Protein AF-A0A538MSP9-F1 (afdb_monomer_lite)

Sequence (203 aa):
MQSDRARLPLAFTVAAAAASLSFALATGVVAGERIPGRRLAEATAIGTITLAPAIVLLGFFGIVGLLPAVVWLAFAGAVVPVLTLERRLSYRRAFALARADLGHAIGSLATLALVGLLTAYVLFFTLRSAGTAALRASAFLSVLVISPLLFLGGALLYFDQLARVGSSPRRRRTDADVHPAVQPDRAGGPDAQVEPRPAARGQ

Radius of gyration: 28.76 Å; chains: 1; boundi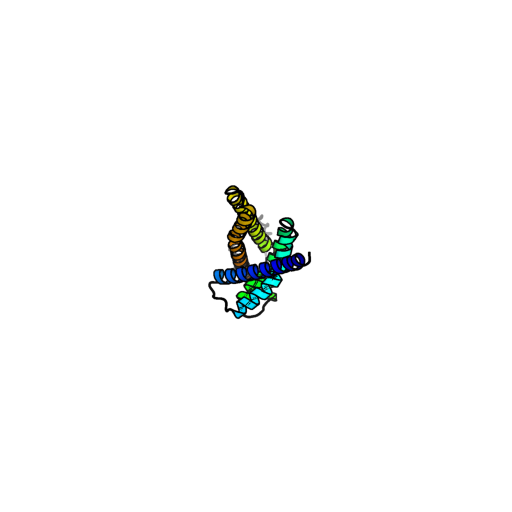ng box: 62×45×120 Å

pLDDT: mean 70.55, std 11.58, range [41.75, 90.56]

Foldseek 3Di:
DVVVVVVVVVVLLVVLLVLQLLLLVLLCVVVVHDFDPVLSVVLSVVSSVQCSQLSCLCVVVNPNSLLVSLLSCLQRVLVSSCSRPPPDPPVVVSNVLSVVPVVVSSVQLSVLSVVLVVQLVVQLVVQCVVDDVCNVVSNVVSCVVSSSVSSNSSSVSSVVSVVCVVVPPPPPPVPPPPPPDPDPDDDDDDDDDDDDDDDDDDD

Structure (mmCIF, N/CA/C/O backbone):
data_AF-A0A538MSP9-F1
#
_entry.id   AF-A0A538MSP9-F1
#
loop_
_atom_site.group_PDB
_atom_site.id
_atom_site.type_symbol
_atom_site.label_atom_id
_atom_site.label_alt_id
_atom_site.label_comp_id
_atom_site.label_asym_id
_atom_site.label_entity_id
_atom_site.label_seq_id
_atom_site.pdbx_PDB_ins_code
_atom_site.Cartn_x
_atom_site.Cartn_y
_atom_site.Cartn_z
_atom_site.occupancy
_atom_site.B_iso_or_equiv
_atom_site.auth_seq_id
_atom_site.auth_comp_id
_atom_site.auth_asym_id
_atom_site.auth_atom_id
_atom_site.pdbx_PDB_model_num
ATOM 1 N N . MET A 1 1 ? 3.313 6.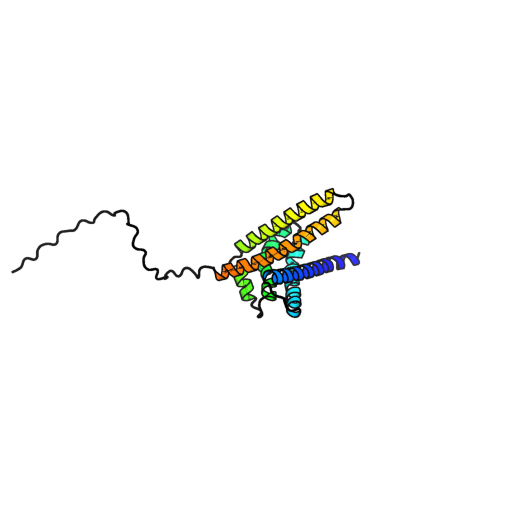173 32.707 1.00 51.53 1 MET A N 1
ATOM 2 C CA . MET A 1 1 ? 3.795 6.797 31.447 1.00 51.53 1 MET A CA 1
ATOM 3 C C . MET A 1 1 ? 4.777 5.937 30.633 1.00 51.53 1 MET A C 1
ATOM 5 O O . MET A 1 1 ? 5.129 6.344 29.535 1.00 51.53 1 MET A O 1
ATOM 9 N N . GLN A 1 2 ? 5.206 4.750 31.091 1.00 51.12 2 GLN A N 1
ATOM 10 C CA . GLN A 1 2 ? 6.158 3.904 30.341 1.00 51.12 2 GLN A CA 1
ATOM 11 C C . GLN A 1 2 ? 5.480 2.929 29.357 1.00 51.12 2 GLN A C 1
ATOM 13 O O . GLN A 1 2 ? 6.080 2.527 28.365 1.00 51.12 2 GLN A O 1
ATOM 18 N N . SER A 1 3 ? 4.200 2.621 29.582 1.00 57.50 3 SER A N 1
ATOM 19 C CA . SER A 1 3 ? 3.385 1.717 28.765 1.00 57.50 3 SER A CA 1
ATOM 20 C C . SER A 1 3 ? 3.035 2.265 27.375 1.00 57.50 3 SER A C 1
ATOM 22 O O . SER A 1 3 ? 2.919 1.478 26.441 1.00 57.50 3 SER A O 1
ATOM 24 N N . ASP A 1 4 ? 2.923 3.584 27.189 1.00 61.50 4 ASP A N 1
ATOM 25 C CA . ASP A 1 4 ? 2.569 4.162 25.879 1.00 61.50 4 ASP A CA 1
ATOM 26 C C . ASP A 1 4 ? 3.746 4.242 24.899 1.00 61.50 4 ASP A C 1
ATOM 28 O O . ASP A 1 4 ? 3.543 4.154 23.687 1.00 61.50 4 ASP A O 1
ATOM 32 N N . ARG A 1 5 ? 4.990 4.306 25.397 1.00 66.88 5 ARG A N 1
ATOM 33 C CA . ARG A 1 5 ? 6.189 4.372 24.542 1.00 66.88 5 ARG A CA 1
ATOM 34 C C . ARG A 1 5 ? 6.440 3.088 23.755 1.00 66.88 5 ARG A C 1
ATOM 36 O O . ARG A 1 5 ? 6.971 3.166 22.657 1.00 66.88 5 ARG A O 1
ATOM 43 N N . ALA A 1 6 ? 6.051 1.930 24.288 1.00 71.94 6 ALA A N 1
ATOM 44 C CA . ALA A 1 6 ? 6.190 0.646 23.597 1.00 71.94 6 ALA A CA 1
ATOM 45 C C . ALA A 1 6 ? 5.000 0.332 22.671 1.00 71.94 6 ALA A C 1
ATOM 47 O O . ALA A 1 6 ? 5.154 -0.399 21.696 1.00 71.94 6 ALA A O 1
ATOM 48 N N . ARG A 1 7 ? 3.818 0.905 22.935 1.00 77.38 7 ARG A N 1
ATOM 49 C CA . ARG A 1 7 ? 2.597 0.639 22.155 1.00 77.38 7 ARG A CA 1
ATOM 50 C C . ARG A 1 7 ? 2.663 1.199 20.742 1.00 77.38 7 ARG A C 1
ATOM 52 O O . ARG A 1 7 ? 2.256 0.518 19.812 1.00 77.38 7 ARG A O 1
ATOM 59 N N . LEU A 1 8 ? 3.195 2.409 20.581 1.00 76.00 8 LEU A N 1
ATOM 60 C CA . LEU A 1 8 ? 3.367 3.052 19.275 1.00 76.00 8 LEU A CA 1
ATOM 61 C C . LEU A 1 8 ? 4.277 2.263 18.318 1.00 76.00 8 LEU A C 1
ATOM 63 O O . LEU A 1 8 ? 3.814 1.910 17.234 1.00 76.00 8 LEU A O 1
ATOM 67 N N . PRO A 1 9 ? 5.533 1.933 18.678 1.00 78.88 9 PRO A N 1
ATOM 68 C CA . PRO A 1 9 ? 6.407 1.179 17.785 1.00 78.88 9 PRO A CA 1
ATOM 69 C C . PRO A 1 9 ? 5.863 -0.224 17.503 1.00 78.88 9 PRO A C 1
ATOM 71 O O . PRO A 1 9 ? 5.989 -0.695 16.378 1.00 78.88 9 PRO A O 1
ATOM 74 N N . LEU A 1 10 ? 5.210 -0.863 18.482 1.00 78.75 10 LEU A N 1
ATOM 75 C CA . LEU A 1 10 ? 4.572 -2.168 18.297 1.00 78.75 10 LEU A CA 1
ATOM 76 C C . LEU A 1 10 ? 3.366 -2.084 17.349 1.00 78.75 10 LEU A C 1
ATOM 78 O O . LEU A 1 10 ? 3.210 -2.925 16.471 1.00 78.75 10 LEU A O 1
ATOM 82 N N . ALA A 1 11 ? 2.536 -1.046 17.464 1.00 79.56 11 ALA A N 1
ATOM 83 C CA . ALA A 1 11 ? 1.428 -0.822 16.541 1.00 79.56 11 ALA A CA 1
ATOM 84 C C . ALA A 1 11 ? 1.926 -0.593 15.106 1.00 79.56 11 ALA A C 1
ATOM 86 O O . ALA A 1 11 ? 1.360 -1.157 14.171 1.00 79.56 11 ALA A O 1
ATOM 87 N N . PHE A 1 12 ? 3.008 0.171 14.923 1.00 77.31 12 PHE A N 1
ATOM 88 C CA . PHE A 1 12 ? 3.599 0.395 13.603 1.00 77.31 12 PHE A CA 1
ATOM 89 C C . PHE A 1 12 ? 4.213 -0.869 13.002 1.00 77.31 12 PHE A C 1
ATOM 91 O O . PHE A 1 12 ? 4.015 -1.124 11.816 1.00 77.31 12 PHE A O 1
ATOM 98 N N . THR A 1 13 ? 4.917 -1.686 13.790 1.00 77.19 13 THR A N 1
ATOM 99 C CA . THR A 1 13 ? 5.477 -2.952 13.291 1.00 77.19 13 THR A CA 1
ATOM 100 C C . THR A 1 13 ? 4.390 -3.960 12.952 1.00 77.19 13 THR A C 1
ATOM 102 O O . THR A 1 13 ? 4.463 -4.583 11.895 1.00 77.19 13 THR A O 1
ATOM 105 N N . VAL A 1 14 ? 3.348 -4.080 13.779 1.00 81.31 14 VAL A N 1
ATOM 106 C CA . VAL A 1 14 ? 2.190 -4.938 13.485 1.00 81.31 14 VAL A CA 1
ATOM 107 C C . VAL A 1 14 ? 1.465 -4.461 12.227 1.00 81.31 14 VAL A C 1
ATOM 109 O O . VAL A 1 14 ? 1.158 -5.278 11.361 1.00 81.31 14 VAL A O 1
ATOM 112 N N . ALA A 1 15 ? 1.244 -3.152 12.076 1.00 77.94 15 ALA A N 1
ATOM 113 C CA . ALA A 1 15 ? 0.633 -2.586 10.875 1.00 77.94 15 ALA A CA 1
ATOM 114 C C . ALA A 1 15 ? 1.481 -2.850 9.621 1.00 77.94 15 ALA A C 1
ATOM 116 O O . ALA A 1 15 ? 0.940 -3.247 8.592 1.00 77.94 15 ALA A O 1
ATOM 117 N N . ALA A 1 16 ? 2.804 -2.692 9.710 1.00 74.50 16 ALA A N 1
ATOM 118 C CA . ALA A 1 16 ? 3.721 -2.962 8.606 1.00 74.50 16 ALA A CA 1
ATOM 119 C C . ALA A 1 16 ? 3.755 -4.440 8.217 1.00 74.50 16 ALA A C 1
ATOM 121 O O . ALA A 1 16 ? 3.702 -4.755 7.029 1.00 74.50 16 ALA A O 1
ATOM 122 N N . ALA A 1 17 ? 3.762 -5.343 9.198 1.00 75.19 17 ALA A N 1
ATOM 123 C CA . ALA A 1 17 ? 3.711 -6.778 8.952 1.00 75.19 17 ALA A CA 1
ATOM 124 C C . ALA A 1 17 ? 2.378 -7.197 8.316 1.00 75.19 17 ALA A C 1
ATOM 126 O O . ALA A 1 17 ? 2.368 -7.937 7.333 1.00 75.19 17 ALA A O 1
ATOM 127 N N . ALA A 1 18 ? 1.256 -6.679 8.823 1.00 80.00 18 ALA A N 1
ATOM 128 C CA . ALA A 1 18 ? -0.071 -6.955 8.280 1.00 80.00 18 ALA A CA 1
ATOM 129 C C . ALA A 1 18 ? -0.237 -6.410 6.852 1.00 80.00 18 ALA A C 1
ATOM 131 O O . ALA A 1 18 ? -0.770 -7.105 5.984 1.00 80.00 18 ALA A O 1
ATOM 132 N N . ALA A 1 19 ? 0.254 -5.197 6.588 1.00 77.50 19 ALA A N 1
ATOM 133 C CA . ALA A 1 19 ? 0.256 -4.597 5.257 1.00 77.50 19 ALA A CA 1
ATOM 134 C C . ALA A 1 19 ? 1.124 -5.402 4.281 1.00 77.50 19 ALA A C 1
ATOM 136 O O . ALA A 1 19 ? 0.691 -5.705 3.173 1.00 77.50 19 ALA A O 1
ATOM 137 N N . SER A 1 20 ? 2.315 -5.811 4.719 1.00 76.06 20 SER A N 1
ATOM 138 C CA . SER A 1 20 ? 3.237 -6.629 3.929 1.00 76.06 20 SER A CA 1
ATOM 139 C C . SER A 1 20 ? 2.626 -7.983 3.561 1.00 76.06 20 SER A C 1
ATOM 141 O O . SER A 1 20 ? 2.624 -8.368 2.392 1.00 76.06 20 SER A O 1
ATOM 143 N N . LEU A 1 21 ? 2.016 -8.666 4.535 1.00 77.50 21 LEU A N 1
ATOM 144 C CA . LEU A 1 21 ? 1.322 -9.932 4.312 1.00 77.50 21 LEU A CA 1
ATOM 145 C C . LEU A 1 21 ? 0.147 -9.764 3.340 1.00 77.50 21 LEU A C 1
ATOM 147 O O . LEU A 1 21 ? 0.010 -10.543 2.399 1.00 77.50 21 LEU A O 1
ATOM 151 N N . SER A 1 22 ? -0.677 -8.731 3.537 1.00 81.06 22 SER A N 1
ATOM 152 C CA . SER A 1 22 ? -1.824 -8.434 2.668 1.00 81.06 22 SER A CA 1
ATOM 153 C C . SER A 1 22 ? -1.386 -8.160 1.231 1.00 81.06 22 SER A C 1
ATOM 155 O O . SER A 1 22 ? -2.008 -8.645 0.290 1.00 81.06 22 SER A O 1
ATOM 157 N N . PHE A 1 23 ? -0.281 -7.437 1.055 1.00 74.56 23 PHE A N 1
ATOM 158 C CA . PHE A 1 23 ? 0.268 -7.118 -0.256 1.00 74.56 23 PHE A CA 1
ATOM 159 C C . PHE A 1 23 ? 0.883 -8.340 -0.953 1.00 74.56 23 PHE A C 1
ATOM 161 O O . PHE A 1 23 ? 0.681 -8.540 -2.153 1.00 74.56 23 PHE A O 1
ATOM 168 N N . ALA A 1 24 ? 1.561 -9.213 -0.204 1.00 75.75 24 ALA A N 1
ATOM 169 C CA . ALA A 1 24 ? 2.064 -10.482 -0.725 1.00 75.75 24 ALA A CA 1
ATOM 170 C C . ALA A 1 24 ? 0.919 -11.414 -1.161 1.00 75.75 24 ALA A C 1
ATOM 172 O O . ALA A 1 24 ? 0.974 -12.001 -2.241 1.00 75.75 24 ALA A O 1
ATOM 173 N N . LEU A 1 25 ? -0.149 -11.505 -0.363 1.00 76.50 25 LEU A N 1
ATOM 174 C CA . LEU A 1 25 ? -1.346 -12.272 -0.715 1.00 76.50 25 LEU A CA 1
ATOM 175 C C . LEU A 1 25 ? -2.060 -11.688 -1.938 1.00 76.50 25 LEU A C 1
ATOM 177 O O . LEU A 1 25 ? -2.406 -12.442 -2.843 1.00 76.50 25 LEU A O 1
ATOM 181 N N . ALA A 1 26 ? -2.222 -10.363 -2.007 1.00 77.12 26 ALA A N 1
ATOM 182 C CA . ALA A 1 26 ? -2.786 -9.688 -3.174 1.00 77.12 26 ALA A CA 1
ATOM 183 C C . ALA A 1 26 ? -1.970 -9.986 -4.439 1.00 77.12 26 ALA A C 1
ATOM 185 O O . ALA A 1 26 ? -2.541 -10.284 -5.484 1.00 77.12 26 ALA A O 1
ATOM 186 N N . THR A 1 27 ? -0.640 -10.000 -4.330 1.00 73.25 27 THR A N 1
ATOM 187 C CA . THR A 1 27 ? 0.234 -10.371 -5.449 1.00 73.25 27 THR A CA 1
ATOM 188 C C . THR A 1 27 ? 0.005 -11.817 -5.890 1.00 73.25 27 THR A C 1
ATOM 190 O O . THR A 1 27 ? -0.112 -12.071 -7.085 1.00 73.25 27 THR A O 1
ATOM 193 N N . GLY A 1 28 ? -0.120 -12.758 -4.949 1.00 73.75 28 GLY A N 1
ATOM 194 C CA . GLY A 1 28 ? -0.448 -14.154 -5.261 1.00 73.75 28 GLY A CA 1
ATOM 195 C C . GLY A 1 28 ? -1.802 -14.308 -5.961 1.00 73.75 28 GLY A C 1
ATOM 196 O O .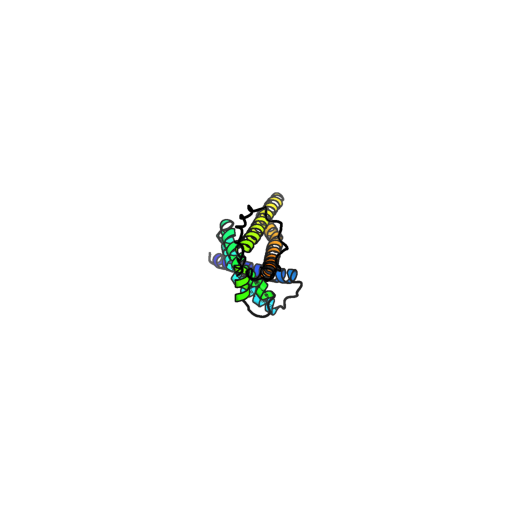 GLY A 1 28 ? -1.912 -15.065 -6.922 1.00 73.75 28 GLY A O 1
ATOM 197 N N . VAL A 1 29 ? -2.812 -13.540 -5.536 1.00 80.00 29 VAL A N 1
ATOM 198 C CA . VAL A 1 29 ? -4.139 -13.511 -6.177 1.00 80.00 29 VAL A CA 1
ATOM 199 C C . VAL A 1 29 ? -4.051 -12.993 -7.611 1.00 80.00 29 VAL A C 1
ATOM 201 O O . VAL A 1 29 ? -4.596 -13.628 -8.509 1.00 80.00 29 VAL A O 1
ATOM 204 N N . VAL A 1 30 ? -3.346 -11.882 -7.847 1.00 78.38 30 VAL A N 1
ATOM 205 C CA . VAL A 1 30 ? -3.194 -11.311 -9.198 1.00 78.38 30 VAL A CA 1
ATOM 206 C C . VAL A 1 30 ? -2.368 -12.228 -10.106 1.00 78.38 30 VAL A C 1
ATOM 208 O O . VAL A 1 30 ? -2.681 -12.360 -11.285 1.00 78.38 30 VAL A O 1
ATOM 211 N N . ALA A 1 31 ? -1.351 -12.901 -9.563 1.00 72.44 31 ALA A N 1
ATOM 212 C CA . ALA A 1 31 ? -0.534 -13.859 -10.304 1.00 72.44 31 ALA A CA 1
ATOM 213 C C . ALA A 1 31 ? -1.253 -15.189 -10.596 1.00 72.44 31 ALA A C 1
ATOM 215 O O . ALA A 1 31 ? -0.797 -15.953 -11.442 1.00 72.44 31 ALA A O 1
ATOM 216 N N . GLY A 1 32 ? -2.338 -15.501 -9.878 1.00 75.31 32 GLY A N 1
ATOM 217 C CA . GLY A 1 32 ? -3.003 -16.805 -9.950 1.00 75.31 32 GLY A CA 1
ATOM 218 C C . GLY A 1 32 ? -2.176 -17.962 -9.368 1.00 75.31 32 GLY A C 1
ATOM 219 O O . GLY A 1 32 ? -2.488 -19.125 -9.619 1.00 75.31 32 GLY A O 1
ATOM 220 N N . GLU A 1 33 ? -1.133 -17.673 -8.584 1.00 75.38 33 GLU A N 1
ATOM 221 C CA . GLU A 1 33 ? -0.211 -18.673 -8.035 1.00 75.38 33 GLU A CA 1
ATOM 222 C C . GLU A 1 33 ? -0.331 -18.806 -6.509 1.00 75.38 33 GLU A C 1
ATOM 224 O O . GLU A 1 33 ? -0.464 -17.827 -5.770 1.00 75.38 33 GLU A O 1
ATOM 229 N N . ARG A 1 34 ? -0.210 -20.041 -5.999 1.00 69.19 34 ARG A N 1
ATOM 230 C CA . ARG A 1 34 ? -0.081 -20.286 -4.555 1.00 69.19 34 ARG A CA 1
ATOM 231 C C . ARG A 1 34 ? 1.367 -20.082 -4.116 1.00 69.19 34 ARG A C 1
ATOM 233 O O . ARG A 1 34 ? 2.239 -20.894 -4.423 1.00 69.19 34 ARG A O 1
ATOM 240 N N . ILE A 1 35 ? 1.610 -19.019 -3.351 1.00 68.94 35 ILE A N 1
ATOM 241 C CA . ILE A 1 35 ? 2.942 -18.689 -2.833 1.00 68.94 35 ILE A CA 1
ATOM 242 C C . ILE A 1 35 ? 3.342 -19.708 -1.746 1.00 68.94 35 ILE A C 1
ATOM 244 O O . ILE A 1 35 ? 2.597 -19.903 -0.783 1.00 68.94 35 ILE A O 1
ATOM 248 N N . PRO A 1 36 ? 4.520 -20.355 -1.840 1.00 75.12 36 PRO A N 1
ATOM 249 C CA . PRO A 1 36 ? 4.994 -21.269 -0.803 1.00 75.12 36 PRO A CA 1
ATOM 250 C C . PRO A 1 36 ? 5.299 -20.520 0.505 1.00 75.12 36 PRO A C 1
ATOM 252 O O . PRO A 1 36 ? 5.915 -19.454 0.488 1.00 75.12 36 PRO A O 1
ATOM 255 N N . GLY A 1 37 ? 4.937 -21.107 1.653 1.00 72.69 37 GLY A N 1
ATOM 256 C CA . GLY A 1 37 ? 4.955 -20.429 2.962 1.00 72.69 37 GLY A CA 1
ATOM 257 C C . GLY A 1 37 ? 6.300 -19.814 3.370 1.00 72.69 37 GLY A C 1
ATOM 258 O O . GLY A 1 37 ? 6.334 -18.726 3.936 1.00 72.69 37 GLY A O 1
ATOM 259 N N . ARG A 1 38 ? 7.424 -20.445 3.006 1.00 72.56 38 ARG A N 1
ATOM 260 C CA . ARG A 1 38 ? 8.766 -19.892 3.257 1.00 72.56 38 ARG A CA 1
ATOM 261 C C . ARG A 1 38 ? 9.021 -18.587 2.491 1.00 72.56 38 ARG A C 1
ATOM 263 O O . ARG A 1 38 ? 9.565 -17.649 3.061 1.00 72.56 38 ARG A O 1
ATOM 270 N N . ARG A 1 39 ? 8.583 -18.499 1.230 1.00 69.12 39 ARG A N 1
ATOM 271 C CA . ARG A 1 39 ? 8.700 -17.263 0.436 1.00 69.12 39 ARG A CA 1
ATOM 272 C C . ARG A 1 39 ? 7.729 -16.200 0.904 1.00 69.12 39 ARG A C 1
ATOM 274 O O . ARG A 1 39 ? 8.076 -15.028 0.894 1.00 69.12 39 ARG A O 1
ATOM 281 N N . LEU A 1 40 ? 6.542 -16.607 1.350 1.00 74.12 40 LEU A N 1
ATOM 282 C CA . LEU A 1 40 ? 5.596 -15.684 1.961 1.00 74.12 40 LEU A CA 1
ATOM 283 C C . LEU A 1 40 ? 6.203 -15.042 3.215 1.00 74.12 40 LEU A C 1
ATOM 285 O O . LEU A 1 40 ? 6.106 -13.832 3.372 1.00 74.12 40 LEU A O 1
ATOM 289 N N . ALA A 1 41 ? 6.886 -15.817 4.063 1.00 73.56 41 ALA A N 1
ATOM 290 C CA . ALA A 1 41 ? 7.572 -15.294 5.244 1.00 73.56 41 ALA A CA 1
ATOM 291 C C . ALA A 1 41 ? 8.730 -14.346 4.885 1.00 73.56 41 ALA A C 1
ATOM 293 O O . ALA A 1 41 ? 8.817 -13.255 5.446 1.00 73.56 41 ALA A O 1
ATOM 294 N N . GLU A 1 42 ? 9.581 -14.717 3.922 1.00 72.31 42 GLU A N 1
ATOM 295 C CA . GLU A 1 42 ? 10.689 -13.871 3.447 1.00 72.31 42 GLU A CA 1
ATOM 296 C C . GLU A 1 42 ? 10.178 -12.560 2.822 1.00 72.31 42 GLU A C 1
ATOM 298 O O . GLU A 1 42 ? 10.642 -11.477 3.184 1.00 72.31 42 GLU A O 1
ATOM 303 N N . ALA A 1 43 ? 9.165 -12.637 1.954 1.00 70.88 43 ALA A N 1
ATOM 304 C CA . ALA A 1 43 ? 8.515 -11.471 1.361 1.00 70.88 43 ALA A CA 1
ATOM 305 C C . ALA A 1 43 ? 7.820 -10.606 2.419 1.00 70.88 43 ALA A C 1
ATOM 307 O O . ALA A 1 43 ? 7.904 -9.383 2.353 1.00 70.88 43 ALA A O 1
ATOM 308 N N . THR A 1 44 ? 7.196 -11.222 3.428 1.00 72.56 44 THR A N 1
ATOM 309 C CA . THR A 1 44 ? 6.561 -10.487 4.527 1.00 72.56 44 THR A CA 1
ATOM 310 C C . THR A 1 44 ? 7.609 -9.733 5.338 1.00 72.56 44 THR A C 1
ATOM 312 O O . THR A 1 44 ? 7.436 -8.539 5.585 1.00 72.56 44 THR A O 1
ATOM 315 N N . ALA A 1 45 ? 8.715 -10.383 5.710 1.00 76.12 45 ALA A N 1
ATOM 316 C CA . ALA A 1 45 ? 9.793 -9.771 6.482 1.00 76.12 45 ALA A CA 1
ATOM 317 C C . ALA A 1 45 ? 10.422 -8.586 5.737 1.00 76.12 45 ALA A C 1
ATOM 319 O O . ALA A 1 45 ? 10.516 -7.487 6.284 1.00 76.12 45 ALA A O 1
ATOM 320 N N . ILE A 1 46 ? 10.785 -8.778 4.467 1.00 74.69 46 ILE A N 1
ATOM 321 C CA . ILE A 1 46 ? 11.400 -7.718 3.660 1.00 74.69 46 ILE A CA 1
ATOM 322 C C . ILE A 1 46 ? 10.383 -6.614 3.361 1.00 74.69 46 ILE A C 1
ATOM 324 O O . ILE A 1 46 ? 10.685 -5.437 3.544 1.00 74.69 46 ILE A O 1
ATOM 328 N N . GLY A 1 47 ? 9.153 -6.973 2.998 1.00 69.88 47 GLY A N 1
ATOM 329 C CA . GLY A 1 47 ? 8.089 -6.008 2.752 1.00 69.88 47 GLY A CA 1
ATOM 330 C C . GLY A 1 47 ? 7.713 -5.198 3.989 1.00 69.88 47 GLY A C 1
ATOM 331 O O . GLY A 1 47 ? 7.374 -4.029 3.858 1.00 69.88 47 GLY A O 1
ATOM 332 N N . THR A 1 48 ? 7.871 -5.748 5.196 1.00 73.81 48 THR A N 1
ATOM 333 C CA . THR A 1 48 ? 7.683 -4.995 6.447 1.00 73.81 48 THR A CA 1
ATOM 334 C C . THR A 1 48 ? 8.699 -3.859 6.537 1.00 73.81 48 THR A C 1
ATOM 336 O O . THR A 1 48 ? 8.333 -2.726 6.841 1.00 73.81 48 THR A O 1
ATOM 339 N N . ILE A 1 49 ? 9.965 -4.134 6.207 1.00 78.56 49 ILE A N 1
ATOM 340 C CA . ILE A 1 49 ? 11.034 -3.126 6.181 1.00 78.56 49 ILE A CA 1
ATOM 341 C C . ILE A 1 49 ? 10.764 -2.090 5.082 1.00 78.56 49 ILE A C 1
ATOM 343 O O . ILE A 1 49 ? 10.944 -0.895 5.300 1.00 78.56 49 ILE A O 1
ATOM 347 N N . THR A 1 50 ? 10.287 -2.526 3.915 1.00 75.06 50 THR A N 1
ATOM 348 C CA . THR A 1 50 ? 9.969 -1.643 2.785 1.00 75.06 50 THR A CA 1
ATOM 349 C C . THR A 1 50 ? 8.755 -0.747 3.045 1.00 75.06 50 THR A C 1
ATOM 351 O O . THR A 1 50 ? 8.759 0.413 2.640 1.00 75.06 50 THR A O 1
ATOM 354 N N . LEU A 1 51 ? 7.718 -1.256 3.713 1.00 75.06 51 LEU A N 1
ATOM 355 C CA . LEU A 1 51 ? 6.477 -0.529 3.992 1.00 75.06 51 LEU A CA 1
ATOM 356 C C . LEU A 1 51 ? 6.560 0.332 5.255 1.00 75.06 51 LEU A C 1
ATOM 358 O O . LEU A 1 51 ? 5.801 1.294 5.375 1.00 75.06 51 LEU A O 1
ATOM 362 N N . ALA A 1 52 ? 7.481 0.035 6.177 1.00 78.62 52 ALA A N 1
ATOM 363 C CA . ALA A 1 52 ? 7.636 0.789 7.418 1.00 78.62 52 ALA A CA 1
ATOM 364 C C . ALA A 1 52 ? 7.800 2.308 7.191 1.00 78.62 52 ALA A C 1
ATOM 366 O O . ALA A 1 52 ? 7.063 3.059 7.831 1.00 78.62 52 ALA A O 1
ATOM 367 N N . PRO A 1 53 ? 8.644 2.801 6.258 1.00 77.88 53 PRO A N 1
ATOM 368 C CA . PRO A 1 53 ? 8.739 4.234 5.977 1.00 77.88 53 PRO A CA 1
ATOM 369 C C . PRO A 1 53 ? 7.418 4.844 5.505 1.00 77.88 53 PRO A C 1
ATOM 371 O O . PRO A 1 53 ? 7.056 5.918 5.969 1.00 77.88 53 PRO A O 1
ATOM 374 N N . ALA A 1 54 ? 6.661 4.154 4.646 1.00 75.94 54 ALA A N 1
ATOM 375 C CA . ALA A 1 54 ? 5.365 4.643 4.174 1.00 75.94 54 ALA A CA 1
ATOM 376 C C . ALA A 1 54 ? 4.342 4.746 5.317 1.00 75.94 54 ALA A C 1
ATOM 378 O O . ALA A 1 54 ? 3.609 5.728 5.413 1.00 75.94 54 ALA A O 1
ATOM 379 N N . ILE A 1 55 ? 4.329 3.761 6.216 1.00 78.44 55 ILE A N 1
ATOM 380 C CA . ILE A 1 55 ? 3.439 3.735 7.382 1.00 78.44 55 ILE A CA 1
ATOM 381 C C . ILE A 1 55 ? 3.818 4.815 8.392 1.00 78.44 55 ILE A C 1
ATOM 383 O O . ILE A 1 55 ? 2.936 5.478 8.932 1.00 78.44 55 ILE A O 1
ATOM 387 N N . VAL A 1 56 ? 5.112 5.028 8.627 1.00 79.31 56 VAL A N 1
ATOM 388 C CA . VAL A 1 56 ? 5.596 6.109 9.493 1.00 79.31 56 VAL A CA 1
ATOM 389 C C . VAL A 1 56 ? 5.262 7.468 8.882 1.00 79.31 56 VAL A C 1
ATOM 391 O O . VAL A 1 56 ? 4.753 8.334 9.586 1.00 79.31 56 VAL A O 1
ATOM 394 N N . LEU A 1 57 ? 5.477 7.649 7.577 1.00 78.69 57 LEU A N 1
ATOM 395 C CA . LEU A 1 57 ? 5.135 8.885 6.872 1.00 78.69 57 LEU A CA 1
ATOM 396 C C . LEU A 1 57 ? 3.641 9.196 6.998 1.00 78.69 57 LEU A C 1
ATOM 398 O O . LEU A 1 57 ? 3.279 10.295 7.407 1.00 78.69 57 LEU A O 1
ATOM 402 N N . LEU A 1 58 ? 2.775 8.222 6.722 1.00 76.06 58 LEU A N 1
ATOM 403 C CA . LEU A 1 58 ? 1.328 8.415 6.798 1.00 76.06 58 LEU A CA 1
ATOM 404 C C . LEU A 1 58 ? 0.836 8.585 8.244 1.00 76.06 58 LEU A C 1
ATOM 406 O O . LEU A 1 58 ? -0.022 9.421 8.511 1.00 76.06 58 LEU A O 1
ATOM 410 N N . GLY A 1 59 ? 1.387 7.822 9.189 1.00 75.94 59 GLY A N 1
ATOM 411 C CA . GLY A 1 59 ? 0.992 7.867 10.596 1.00 75.94 59 GLY A CA 1
ATOM 412 C C . GLY A 1 59 ? 1.447 9.134 11.321 1.00 75.94 59 GLY A C 1
ATOM 413 O O . GLY A 1 59 ? 0.718 9.640 12.170 1.00 75.94 59 GLY A O 1
ATOM 414 N N . PHE A 1 60 ? 2.630 9.655 10.988 1.00 79.44 60 PHE A N 1
ATOM 415 C CA . PHE A 1 60 ? 3.213 10.819 11.659 1.00 79.44 60 PHE A CA 1
ATOM 416 C C . PHE A 1 60 ? 2.861 12.141 10.965 1.00 79.44 60 PHE A C 1
ATOM 418 O O . PHE A 1 60 ? 2.623 13.138 11.640 1.00 79.44 60 PHE A O 1
ATOM 425 N N . PHE A 1 61 ? 2.790 12.156 9.629 1.00 76.69 61 PHE A N 1
ATOM 426 C CA . PHE A 1 61 ? 2.531 13.367 8.838 1.00 76.69 61 PHE A CA 1
ATOM 427 C C . PHE A 1 61 ? 1.120 13.420 8.228 1.00 76.69 61 PHE A C 1
ATOM 429 O O . PHE A 1 61 ? 0.767 14.408 7.579 1.00 76.69 61 PHE A O 1
ATOM 436 N N . GLY A 1 62 ? 0.289 12.390 8.420 1.00 76.88 62 GLY A N 1
ATOM 437 C CA . GLY A 1 62 ? -1.092 12.365 7.935 1.00 76.88 62 GLY A CA 1
ATOM 438 C C . GLY A 1 62 ? -1.185 12.565 6.420 1.00 76.88 62 GLY A C 1
ATOM 439 O O . GLY A 1 62 ? -0.429 11.974 5.652 1.00 76.88 62 GLY A O 1
ATOM 440 N N . ILE A 1 63 ? -2.094 13.445 5.985 1.00 75.00 63 ILE A N 1
ATOM 441 C CA . ILE A 1 63 ? -2.299 13.775 4.561 1.00 75.00 63 ILE A CA 1
ATOM 442 C C . ILE A 1 63 ? -1.030 14.360 3.923 1.00 75.00 63 ILE A C 1
ATOM 444 O O . ILE A 1 63 ? -0.741 14.068 2.767 1.00 75.00 63 ILE A O 1
ATOM 448 N N . VAL A 1 64 ? -0.228 15.132 4.666 1.00 78.88 64 VAL A N 1
ATOM 449 C CA . VAL A 1 64 ? 1.037 15.692 4.152 1.00 78.88 64 VAL A CA 1
ATOM 450 C C . VAL A 1 64 ? 2.047 14.576 3.864 1.00 78.88 64 VAL A C 1
ATOM 452 O O . VAL A 1 64 ? 2.807 14.656 2.901 1.00 78.88 64 VAL A O 1
ATOM 455 N N . GLY A 1 65 ? 2.003 13.496 4.648 1.00 76.81 65 GLY A N 1
ATOM 456 C CA . GLY A 1 65 ? 2.804 12.290 4.448 1.00 76.81 65 GLY A CA 1
ATOM 457 C C . GLY A 1 65 ? 2.396 11.447 3.238 1.00 76.81 65 GLY A C 1
ATOM 458 O O . GLY A 1 65 ? 3.157 10.568 2.840 1.00 76.81 65 GLY A O 1
ATOM 459 N N . LEU A 1 66 ? 1.236 11.711 2.625 1.00 78.81 66 LEU A N 1
ATOM 460 C CA . LEU A 1 66 ? 0.704 10.908 1.523 1.00 78.81 66 LEU A CA 1
ATOM 461 C C . LEU A 1 66 ? 1.605 10.954 0.289 1.00 78.81 66 LEU A C 1
ATOM 463 O O . LEU A 1 66 ? 1.982 9.910 -0.229 1.00 78.81 66 LEU A O 1
ATOM 467 N N . LEU A 1 67 ? 1.974 12.149 -0.173 1.00 79.88 67 LEU A N 1
ATOM 468 C CA . LEU A 1 67 ? 2.842 12.315 -1.342 1.00 79.88 67 LEU A CA 1
ATOM 469 C C . LEU A 1 67 ? 4.217 11.652 -1.169 1.00 79.88 67 LEU A C 1
ATOM 471 O O . LEU A 1 67 ? 4.587 10.854 -2.030 1.00 79.88 67 LEU A O 1
ATOM 475 N N . PRO A 1 68 ? 4.977 11.905 -0.085 1.00 79.12 68 PRO A N 1
ATOM 476 C CA . PRO A 1 68 ? 6.252 11.226 0.111 1.00 79.12 68 PRO A CA 1
ATOM 477 C C . PRO A 1 68 ? 6.082 9.711 0.292 1.00 79.12 68 PRO A C 1
ATOM 479 O O . PRO A 1 68 ? 6.926 8.958 -0.191 1.00 79.12 68 PRO A O 1
ATOM 482 N N . ALA A 1 69 ? 4.985 9.241 0.899 1.00 76.25 69 ALA A N 1
ATOM 483 C CA . ALA A 1 69 ? 4.680 7.813 0.962 1.00 76.25 69 ALA A CA 1
ATOM 484 C C . ALA A 1 69 ? 4.412 7.226 -0.432 1.00 76.25 69 ALA A C 1
ATOM 486 O O . ALA A 1 69 ? 4.937 6.164 -0.746 1.00 76.25 69 ALA A O 1
ATOM 487 N N . VAL A 1 70 ? 3.668 7.921 -1.296 1.00 79.38 70 VAL A N 1
ATOM 488 C CA . VAL A 1 70 ? 3.433 7.509 -2.689 1.00 79.38 70 VAL A CA 1
ATOM 489 C C . VAL A 1 70 ? 4.743 7.460 -3.466 1.00 79.38 70 VAL A C 1
ATOM 491 O O . VAL A 1 70 ? 5.005 6.470 -4.137 1.00 79.38 70 VAL A O 1
ATOM 494 N N . VAL A 1 71 ? 5.600 8.474 -3.353 1.00 78.69 71 VAL A N 1
ATOM 495 C CA . VAL A 1 71 ? 6.910 8.477 -4.024 1.00 78.69 71 VAL A CA 1
ATOM 496 C C . VAL A 1 71 ? 7.771 7.311 -3.533 1.00 78.69 71 VAL A C 1
ATOM 498 O O . VAL A 1 71 ? 8.360 6.593 -4.341 1.00 78.69 71 VAL A O 1
ATOM 501 N N . TRP A 1 72 ? 7.797 7.073 -2.220 1.00 78.06 72 TRP A N 1
ATOM 502 C CA . TRP A 1 72 ? 8.513 5.946 -1.629 1.00 78.06 72 TRP A CA 1
ATOM 503 C C . TRP A 1 72 ? 7.977 4.600 -2.121 1.00 78.06 72 TRP A C 1
ATOM 505 O O . TRP A 1 72 ? 8.752 3.735 -2.515 1.00 78.06 72 TRP A O 1
ATOM 515 N N . LEU A 1 73 ? 6.659 4.417 -2.140 1.00 73.94 73 LEU A N 1
ATOM 516 C CA . LEU A 1 73 ? 6.017 3.182 -2.584 1.00 73.94 73 LEU A CA 1
ATOM 517 C C . LEU A 1 73 ? 6.126 2.979 -4.101 1.00 73.94 73 LEU A C 1
ATOM 519 O O . LEU A 1 73 ? 6.283 1.849 -4.543 1.00 73.94 73 LEU A O 1
ATOM 523 N N . ALA A 1 74 ? 6.116 4.035 -4.909 1.00 70.06 74 ALA A N 1
ATOM 524 C CA . ALA A 1 74 ? 6.358 3.923 -6.345 1.00 70.06 74 ALA A CA 1
ATOM 525 C C . ALA A 1 74 ? 7.798 3.468 -6.632 1.00 70.06 74 ALA A C 1
ATOM 527 O O . ALA A 1 74 ? 8.040 2.712 -7.570 1.00 70.06 74 ALA A O 1
ATOM 528 N N . PHE A 1 75 ? 8.747 3.891 -5.796 1.00 67.12 75 PHE A N 1
ATOM 529 C CA . PHE A 1 75 ? 10.155 3.537 -5.929 1.00 67.12 75 PHE A CA 1
ATOM 530 C C . PHE A 1 75 ? 10.499 2.161 -5.338 1.00 67.12 75 PHE A C 1
ATOM 532 O O . PHE A 1 75 ? 11.209 1.374 -5.958 1.00 67.12 75 PHE A O 1
ATOM 539 N N . ALA A 1 76 ? 10.003 1.864 -4.136 1.00 67.50 76 ALA A N 1
ATOM 540 C CA . ALA A 1 76 ? 10.380 0.695 -3.345 1.00 67.50 76 ALA A CA 1
ATOM 541 C C . ALA A 1 76 ? 9.263 -0.356 -3.230 1.00 67.50 76 ALA A C 1
ATOM 543 O O . ALA A 1 76 ? 9.539 -1.511 -2.917 1.00 67.50 76 ALA A O 1
ATOM 544 N N . GLY A 1 77 ? 8.007 -0.009 -3.508 1.00 61.91 77 GLY A N 1
ATOM 545 C CA . GLY A 1 77 ? 6.850 -0.898 -3.346 1.00 61.91 77 GLY A CA 1
ATOM 546 C C . GLY A 1 77 ? 6.868 -2.111 -4.273 1.00 61.91 77 GLY A C 1
ATOM 547 O O . GLY A 1 77 ? 6.351 -3.156 -3.898 1.00 61.91 77 GLY A O 1
ATOM 548 N N . ALA A 1 78 ? 7.556 -2.041 -5.417 1.00 62.47 78 ALA A N 1
ATOM 549 C CA . ALA A 1 78 ? 7.745 -3.187 -6.310 1.00 62.47 78 ALA A CA 1
ATOM 550 C C . ALA A 1 78 ? 8.646 -4.297 -5.721 1.00 62.47 78 ALA A C 1
ATOM 552 O O . ALA A 1 78 ? 8.698 -5.400 -6.261 1.00 62.47 78 ALA A O 1
ATOM 553 N N . VAL A 1 79 ? 9.347 -4.048 -4.608 1.00 64.81 79 VAL A N 1
ATOM 554 C CA . VAL A 1 79 ? 10.227 -5.042 -3.968 1.00 64.81 79 VAL A CA 1
ATOM 555 C C . VAL A 1 79 ? 9.443 -6.263 -3.482 1.00 64.81 79 VAL A C 1
ATOM 557 O O . VAL A 1 79 ? 9.898 -7.390 -3.668 1.00 64.81 79 VAL A O 1
ATOM 560 N N . VAL A 1 80 ? 8.256 -6.064 -2.902 1.00 61.88 80 VAL A N 1
ATOM 561 C CA . VAL A 1 80 ? 7.425 -7.164 -2.385 1.00 61.88 80 VAL A CA 1
ATOM 562 C C . VAL A 1 80 ? 6.946 -8.103 -3.500 1.00 61.88 80 VAL A C 1
ATOM 564 O O . VAL A 1 80 ? 7.217 -9.300 -3.388 1.00 61.88 80 VAL A O 1
ATOM 567 N N . PRO A 1 81 ? 6.312 -7.624 -4.592 1.00 59.19 81 PRO A N 1
ATOM 568 C CA . PRO A 1 81 ? 5.829 -8.507 -5.644 1.00 59.19 81 PRO A CA 1
ATOM 569 C C . PRO A 1 81 ? 6.957 -9.260 -6.363 1.00 59.19 81 PRO A C 1
ATOM 571 O O . PRO A 1 81 ? 6.817 -10.450 -6.662 1.00 59.19 81 PRO A O 1
ATOM 574 N N . VAL A 1 82 ? 8.120 -8.623 -6.548 1.00 62.41 82 VAL A N 1
ATOM 575 C CA . VAL A 1 82 ? 9.307 -9.288 -7.111 1.00 62.41 82 VAL A CA 1
ATOM 576 C C . VAL A 1 82 ? 9.765 -10.444 -6.227 1.00 62.41 82 VAL A C 1
ATOM 578 O O . VAL A 1 82 ? 10.033 -11.528 -6.735 1.00 62.41 82 VAL A O 1
ATOM 581 N N . LEU A 1 83 ? 9.829 -10.251 -4.909 1.00 61.00 83 LEU A N 1
ATOM 582 C CA . LEU A 1 83 ? 10.249 -11.304 -3.979 1.00 61.00 83 LEU A CA 1
ATOM 583 C C . LEU A 1 83 ? 9.235 -12.443 -3.875 1.00 61.00 83 LEU A C 1
ATOM 585 O O . LEU A 1 83 ? 9.622 -13.592 -3.660 1.00 61.00 83 LEU A O 1
ATOM 589 N N . THR A 1 84 ? 7.942 -12.150 -4.035 1.00 57.50 84 THR A N 1
ATOM 590 C CA . THR A 1 84 ? 6.914 -13.196 -4.033 1.00 57.50 84 THR A CA 1
ATOM 591 C C . THR A 1 84 ? 6.955 -14.075 -5.281 1.00 57.50 84 THR A C 1
ATOM 593 O O . THR A 1 84 ? 6.698 -15.276 -5.171 1.00 57.50 84 THR A O 1
ATOM 596 N N . LEU A 1 85 ? 7.297 -13.512 -6.446 1.00 58.81 85 LEU A N 1
ATOM 597 C CA . LEU A 1 85 ? 7.157 -14.185 -7.743 1.00 58.81 85 LEU A CA 1
ATOM 598 C C . LEU A 1 85 ? 8.489 -14.673 -8.335 1.00 58.81 85 LEU A C 1
ATOM 600 O O . LEU A 1 85 ? 8.538 -15.735 -8.957 1.00 58.81 85 LEU A O 1
ATOM 604 N N . GLU A 1 86 ? 9.604 -13.973 -8.116 1.00 61.56 86 GLU A N 1
ATOM 605 C CA . GLU A 1 86 ? 10.899 -14.374 -8.671 1.00 61.56 86 GLU A CA 1
ATOM 606 C C . GLU A 1 86 ? 11.640 -15.370 -7.758 1.00 61.56 86 GLU A C 1
ATOM 608 O O . GLU A 1 86 ? 11.909 -15.127 -6.585 1.00 61.56 86 GLU A O 1
ATOM 613 N N . ARG A 1 87 ? 12.060 -16.513 -8.322 1.00 54.81 87 ARG A N 1
ATOM 614 C CA . ARG A 1 87 ? 12.859 -17.547 -7.622 1.00 54.81 87 ARG A CA 1
ATOM 615 C C . ARG A 1 87 ? 14.308 -17.133 -7.319 1.00 54.81 87 ARG A C 1
ATOM 617 O O . ARG A 1 87 ? 15.005 -17.864 -6.618 1.00 54.81 87 ARG A O 1
ATOM 624 N N . ARG A 1 88 ? 14.798 -16.030 -7.893 1.00 52.28 88 ARG A N 1
ATOM 625 C CA . ARG A 1 88 ? 16.180 -15.549 -7.746 1.00 52.28 88 ARG A CA 1
ATOM 626 C C . ARG A 1 88 ? 16.144 -14.060 -7.425 1.00 52.28 88 ARG A C 1
ATOM 628 O O . ARG A 1 88 ? 15.556 -13.301 -8.180 1.00 52.28 88 ARG A O 1
ATOM 635 N N . LEU A 1 89 ? 16.792 -13.671 -6.327 1.00 52.28 89 LEU A N 1
ATOM 636 C CA . LEU A 1 89 ? 16.926 -12.296 -5.834 1.00 52.28 89 LEU A CA 1
ATOM 637 C C . LEU A 1 89 ? 17.531 -11.377 -6.909 1.00 52.28 89 LEU A C 1
ATOM 639 O O . LEU A 1 89 ? 18.742 -11.165 -6.944 1.00 52.28 89 LEU A O 1
ATOM 643 N N . SER A 1 90 ? 16.710 -10.822 -7.799 1.00 56.72 90 SER A N 1
ATOM 644 C CA . SER A 1 90 ? 17.154 -9.857 -8.801 1.00 56.72 90 SER A CA 1
ATOM 645 C C . SER A 1 90 ? 16.694 -8.447 -8.419 1.00 56.72 90 SER A C 1
ATOM 647 O O . SER A 1 90 ? 16.019 -7.741 -9.159 1.00 56.72 90 SER A O 1
ATOM 649 N N . TYR A 1 91 ? 17.122 -7.984 -7.236 1.00 55.50 91 TYR A N 1
ATOM 650 C CA . TYR A 1 91 ? 16.878 -6.612 -6.759 1.00 55.50 91 TYR A CA 1
ATOM 651 C C . TYR A 1 91 ? 17.225 -5.551 -7.808 1.00 55.50 91 TYR A C 1
ATOM 653 O O . TYR A 1 91 ? 16.512 -4.566 -7.962 1.00 55.50 91 TYR A O 1
ATOM 661 N N . ARG A 1 92 ? 18.291 -5.784 -8.587 1.00 56.69 92 ARG A N 1
ATOM 662 C CA . ARG A 1 92 ? 18.688 -4.926 -9.710 1.00 56.69 92 ARG A CA 1
ATOM 663 C C . ARG A 1 92 ? 17.618 -4.811 -10.793 1.00 56.69 92 ARG A C 1
ATOM 665 O O . ARG A 1 92 ? 17.487 -3.742 -11.371 1.00 56.69 92 ARG A O 1
ATOM 672 N N . ARG A 1 93 ? 16.872 -5.881 -11.072 1.00 62.25 93 ARG A N 1
ATOM 673 C CA . ARG A 1 93 ? 15.816 -5.892 -12.088 1.00 62.25 93 ARG A CA 1
ATOM 674 C C . ARG A 1 93 ? 14.553 -5.217 -11.571 1.00 62.25 93 ARG A C 1
ATOM 676 O O . ARG A 1 93 ? 14.005 -4.396 -12.291 1.00 62.25 93 ARG A O 1
ATOM 683 N N . ALA A 1 94 ? 14.179 -5.465 -10.312 1.00 58.47 94 ALA A N 1
ATOM 684 C CA . ALA A 1 94 ? 13.101 -4.745 -9.626 1.00 58.47 94 ALA A CA 1
ATOM 685 C C . ALA A 1 94 ? 13.316 -3.225 -9.669 1.00 58.47 94 ALA A C 1
ATOM 687 O O . ALA A 1 94 ? 12.452 -2.469 -10.105 1.00 58.47 94 ALA A O 1
ATOM 688 N N . PHE A 1 95 ? 14.516 -2.788 -9.278 1.00 57.22 95 PHE A N 1
ATOM 689 C CA . PHE A 1 95 ? 14.893 -1.378 -9.274 1.00 57.22 95 PHE A CA 1
ATOM 690 C C . PHE A 1 95 ? 15.024 -0.793 -10.681 1.00 57.22 95 PHE A C 1
ATOM 692 O O . PHE A 1 95 ? 14.688 0.369 -10.897 1.00 57.22 95 PHE A O 1
ATOM 699 N N . ALA A 1 96 ? 15.523 -1.575 -11.643 1.00 62.31 96 ALA A N 1
ATOM 700 C CA . ALA A 1 96 ? 15.602 -1.142 -13.034 1.00 62.31 96 ALA A CA 1
ATOM 701 C C . ALA A 1 96 ? 14.208 -0.960 -13.650 1.00 62.31 96 ALA A C 1
ATOM 703 O O . ALA A 1 96 ? 14.007 0.008 -14.378 1.00 62.31 96 ALA A O 1
ATOM 704 N N . LEU A 1 97 ? 13.248 -1.833 -13.319 1.00 61.00 97 LEU A N 1
ATOM 705 C CA . LEU A 1 97 ? 11.849 -1.704 -13.735 1.00 61.00 97 LEU A CA 1
ATOM 706 C C . LEU A 1 97 ? 11.198 -0.454 -13.140 1.00 61.00 97 LEU A C 1
ATOM 708 O O . LEU A 1 97 ? 10.678 0.368 -13.887 1.00 61.00 97 LEU A O 1
ATOM 712 N N . ALA A 1 98 ? 11.294 -0.274 -11.819 1.00 58.03 98 ALA A N 1
ATOM 713 C CA . ALA A 1 98 ? 10.695 0.872 -11.131 1.00 58.03 98 ALA A CA 1
ATOM 714 C C . ALA A 1 98 ? 11.265 2.216 -11.623 1.00 58.03 98 ALA A C 1
ATOM 716 O O . ALA A 1 98 ? 10.551 3.212 -11.705 1.00 58.03 98 ALA A O 1
ATOM 717 N N . ARG A 1 99 ? 12.552 2.256 -11.995 1.00 59.81 99 ARG A N 1
ATOM 718 C CA . ARG A 1 99 ? 13.191 3.465 -12.535 1.00 59.81 99 ARG A CA 1
ATOM 719 C C . ARG A 1 99 ? 12.837 3.771 -13.987 1.00 59.81 99 ARG A C 1
ATOM 721 O O . ARG A 1 99 ? 12.920 4.938 -14.361 1.00 59.81 99 ARG A O 1
ATOM 728 N N . ALA A 1 100 ? 12.519 2.764 -14.800 1.00 64.19 100 ALA A N 1
ATOM 729 C CA . ALA A 1 100 ? 12.285 2.952 -16.231 1.00 64.19 100 ALA A CA 1
ATOM 730 C C . ALA A 1 100 ? 11.012 3.762 -16.519 1.00 64.19 100 ALA A C 1
ATOM 732 O O . ALA A 1 100 ? 10.976 4.484 -17.510 1.00 64.19 100 ALA A O 1
ATOM 733 N N . ASP A 1 101 ? 10.012 3.684 -15.635 1.00 66.75 101 ASP A N 1
ATOM 734 C CA . ASP A 1 101 ? 8.743 4.404 -15.783 1.00 66.75 101 ASP A CA 1
ATOM 735 C C . ASP A 1 101 ? 8.245 4.993 -14.450 1.00 66.75 101 ASP A C 1
ATOM 737 O O . ASP A 1 101 ? 7.086 4.864 -14.047 1.00 66.75 101 ASP A O 1
ATOM 741 N N . LEU A 1 102 ? 9.164 5.633 -13.719 1.00 67.12 102 LEU A N 1
ATOM 742 C CA . LEU A 1 102 ? 8.897 6.155 -12.376 1.00 67.12 102 LEU A CA 1
ATOM 743 C C . LEU A 1 102 ? 7.785 7.220 -12.379 1.00 67.12 102 LEU A C 1
ATOM 745 O O . LEU A 1 102 ? 6.994 7.288 -11.445 1.00 67.12 102 LEU A O 1
ATOM 749 N N . GLY A 1 103 ? 7.699 8.037 -13.434 1.00 73.06 103 GLY A N 1
ATOM 750 C CA . GLY A 1 103 ? 6.671 9.073 -13.561 1.00 73.06 103 GLY A CA 1
ATOM 751 C C . GLY A 1 103 ? 5.260 8.493 -13.666 1.00 73.06 103 GLY A C 1
ATOM 752 O O . GLY A 1 103 ? 4.361 8.938 -12.951 1.00 73.06 103 GLY A O 1
ATOM 753 N N . HIS A 1 104 ? 5.071 7.463 -14.498 1.00 76.25 104 HIS A N 1
ATOM 754 C CA . HIS A 1 104 ? 3.781 6.786 -14.624 1.00 76.25 104 HIS A CA 1
ATOM 755 C C . HIS A 1 104 ? 3.430 6.006 -13.354 1.00 76.25 104 HIS A C 1
ATOM 757 O O . HIS A 1 104 ? 2.297 6.071 -12.883 1.00 76.25 104 HIS A O 1
ATOM 763 N N . ALA A 1 105 ? 4.417 5.341 -12.748 1.00 75.81 105 ALA A N 1
ATOM 764 C CA . ALA A 1 105 ? 4.255 4.643 -11.478 1.00 75.81 105 ALA A CA 1
ATOM 765 C C . ALA A 1 105 ? 3.785 5.581 -10.358 1.00 75.81 105 ALA A C 1
ATOM 767 O O . ALA A 1 105 ? 2.816 5.273 -9.666 1.00 75.81 105 ALA A O 1
ATOM 768 N N . ILE A 1 106 ? 4.442 6.737 -10.206 1.00 79.56 106 ILE A N 1
ATOM 769 C CA . ILE A 1 106 ? 4.064 7.757 -9.223 1.00 79.56 106 ILE A CA 1
ATOM 770 C C . ILE A 1 106 ? 2.659 8.274 -9.521 1.00 79.56 106 ILE A C 1
ATOM 772 O O . ILE A 1 106 ? 1.857 8.362 -8.599 1.00 79.56 106 ILE A O 1
ATOM 776 N N . GLY A 1 107 ? 2.345 8.588 -10.782 1.00 79.69 107 GLY A N 1
ATOM 777 C CA . GLY A 1 107 ? 1.031 9.099 -11.177 1.00 79.69 107 GLY A CA 1
ATOM 778 C C . GLY A 1 107 ? -0.096 8.119 -10.858 1.00 79.69 107 GLY A C 1
ATOM 779 O O . GLY A 1 107 ? -1.012 8.455 -10.114 1.00 79.69 107 GLY A O 1
ATOM 780 N N . SER A 1 108 ? 0.006 6.884 -11.345 1.00 80.88 108 SER A N 1
ATOM 781 C CA . SER A 1 108 ? -1.003 5.844 -11.129 1.00 80.88 108 SER A CA 1
ATOM 782 C C . SER A 1 108 ? -1.150 5.478 -9.649 1.00 80.88 108 SER A C 1
ATOM 784 O O . SER A 1 108 ? -2.269 5.307 -9.161 1.00 80.88 108 SER A O 1
ATOM 786 N N . LEU A 1 109 ? -0.046 5.430 -8.896 1.00 82.50 109 LEU A N 1
ATOM 787 C CA . LEU A 1 109 ? -0.092 5.181 -7.457 1.00 82.50 109 LEU A CA 1
ATOM 788 C C . LEU A 1 109 ? -0.659 6.377 -6.675 1.00 82.50 109 LEU A C 1
ATOM 790 O O . LEU A 1 109 ? -1.402 6.174 -5.717 1.00 82.50 109 LEU A O 1
ATOM 794 N N . ALA A 1 110 ? -0.372 7.612 -7.096 1.00 83.00 110 ALA A N 1
ATOM 795 C CA . ALA A 1 110 ? -0.965 8.820 -6.527 1.00 83.00 110 ALA A CA 1
ATOM 796 C C . ALA A 1 110 ? -2.475 8.850 -6.759 1.00 83.00 110 ALA A C 1
ATOM 798 O O . ALA A 1 110 ? -3.228 9.128 -5.829 1.00 83.00 110 ALA A O 1
ATOM 799 N N . THR A 1 111 ? -2.929 8.520 -7.970 1.00 85.81 111 THR A N 1
ATOM 800 C CA . THR A 1 111 ? -4.355 8.417 -8.288 1.00 85.81 111 THR A CA 1
ATOM 801 C C . THR A 1 111 ? -5.022 7.345 -7.438 1.00 85.81 111 THR A C 1
ATOM 803 O O . THR A 1 111 ? -6.045 7.622 -6.819 1.00 85.81 111 THR A O 1
ATOM 806 N N . LEU A 1 112 ? -4.431 6.151 -7.341 1.00 85.38 112 LEU A N 1
ATOM 807 C CA . LEU A 1 112 ? -4.958 5.068 -6.512 1.00 85.38 112 LEU A CA 1
ATOM 808 C C . LEU A 1 112 ? -5.065 5.485 -5.038 1.00 85.38 112 LEU A C 1
ATOM 810 O O . LEU A 1 112 ? -6.104 5.283 -4.410 1.00 85.38 112 LEU A O 1
ATOM 814 N N . ALA A 1 113 ? -4.013 6.105 -4.502 1.00 82.50 113 ALA A N 1
ATOM 815 C CA . ALA A 1 113 ? -3.980 6.586 -3.128 1.00 82.50 113 ALA A CA 1
ATOM 816 C C . ALA A 1 113 ? -5.023 7.686 -2.881 1.00 82.50 113 ALA A C 1
ATOM 818 O O . ALA A 1 113 ? -5.717 7.649 -1.867 1.00 82.50 113 ALA A O 1
ATOM 819 N N . LEU A 1 114 ? -5.174 8.633 -3.811 1.00 85.75 114 LEU A N 1
ATOM 820 C CA . LEU A 1 114 ? -6.148 9.717 -3.712 1.00 85.75 114 LEU A CA 1
ATOM 821 C C . LEU A 1 114 ? -7.584 9.193 -3.776 1.00 85.75 114 LEU A C 1
ATOM 823 O O . LEU A 1 114 ? -8.400 9.555 -2.933 1.00 85.75 114 LEU A O 1
ATOM 827 N N . VAL A 1 115 ? -7.890 8.327 -4.745 1.00 89.06 115 VAL A N 1
ATOM 828 C CA . VAL A 1 115 ? -9.218 7.716 -4.881 1.00 89.06 115 VAL A CA 1
ATOM 829 C C . VAL A 1 115 ? -9.543 6.907 -3.632 1.00 89.06 115 VAL A C 1
ATOM 831 O O . VAL A 1 115 ? -10.586 7.136 -3.030 1.00 89.06 115 VAL A O 1
ATOM 834 N N . GLY A 1 116 ? -8.631 6.044 -3.175 1.00 85.00 116 GLY A N 1
ATOM 835 C CA . GLY A 1 116 ? -8.826 5.272 -1.948 1.00 85.00 116 GLY A CA 1
ATOM 836 C C . GLY A 1 116 ? -9.038 6.159 -0.721 1.00 85.00 116 GLY A C 1
ATOM 837 O O . GLY A 1 116 ? -9.943 5.899 0.070 1.00 85.00 116 GLY A O 1
ATOM 838 N N . LEU A 1 117 ? -8.270 7.243 -0.583 1.00 85.12 117 LEU A N 1
ATOM 839 C CA . LEU A 1 117 ? -8.442 8.215 0.497 1.00 85.12 117 LEU A CA 1
ATOM 840 C C . LEU A 1 117 ? -9.830 8.865 0.450 1.00 85.12 117 LEU A C 1
ATOM 842 O O . LEU A 1 117 ? -10.525 8.902 1.464 1.00 85.12 117 LEU A O 1
ATOM 846 N N . LEU A 1 118 ? -10.251 9.355 -0.719 1.00 88.44 118 LEU A N 1
ATOM 847 C CA . LEU A 1 118 ? -11.561 9.978 -0.903 1.00 88.44 118 LEU A CA 1
ATOM 848 C C . LEU A 1 118 ? -12.688 8.992 -0.596 1.00 88.44 118 LEU A C 1
ATOM 850 O O . LEU A 1 118 ? -13.612 9.335 0.140 1.00 88.44 118 LEU A O 1
ATOM 854 N N . THR A 1 119 ? -12.597 7.753 -1.083 1.00 88.88 119 THR A N 1
ATOM 855 C CA . THR A 1 119 ? -13.592 6.716 -0.793 1.00 88.88 119 THR A CA 1
ATOM 856 C C . THR A 1 119 ? -13.617 6.364 0.694 1.00 88.88 119 THR A C 1
ATOM 858 O O . THR A 1 119 ? -14.700 6.250 1.263 1.00 88.88 119 THR A O 1
ATOM 861 N N . ALA A 1 120 ? -12.460 6.260 1.356 1.00 85.25 120 ALA A N 1
ATOM 862 C CA . ALA A 1 120 ? -12.384 6.026 2.797 1.00 85.25 120 ALA A CA 1
ATOM 863 C C . ALA A 1 120 ? -13.033 7.167 3.589 1.00 85.25 120 ALA A C 1
ATOM 865 O O . ALA A 1 120 ? -13.751 6.909 4.552 1.00 85.25 120 ALA A O 1
ATOM 866 N N . TYR A 1 121 ? -12.838 8.422 3.174 1.00 87.62 121 TYR A N 1
ATOM 867 C CA . TYR A 1 121 ? -13.518 9.559 3.789 1.00 87.62 121 TYR A CA 1
ATOM 868 C C . TYR A 1 121 ? -15.025 9.502 3.569 1.00 87.62 121 TYR A C 1
ATOM 870 O O . TYR A 1 121 ? -15.768 9.617 4.538 1.00 87.62 121 TYR A O 1
ATOM 878 N N . VAL A 1 122 ? -15.493 9.285 2.340 1.00 90.56 122 VAL A N 1
ATOM 879 C CA . VAL A 1 122 ? -16.930 9.153 2.055 1.00 90.56 122 VAL A CA 1
ATOM 880 C C . VAL A 1 122 ? -17.544 8.046 2.912 1.00 90.56 122 VAL A C 1
ATOM 882 O O . VAL A 1 122 ? -18.562 8.269 3.567 1.00 90.56 122 VAL A O 1
ATOM 885 N N . LEU A 1 123 ? -16.895 6.884 2.992 1.00 86.19 123 LEU A N 1
ATOM 886 C CA . LEU A 1 123 ? -17.347 5.764 3.813 1.00 86.19 123 LEU A CA 1
ATOM 887 C C . LEU A 1 123 ? -17.337 6.116 5.311 1.00 86.19 123 LEU A C 1
ATOM 889 O O . LEU A 1 123 ? -18.294 5.837 6.026 1.00 86.19 123 LEU A O 1
ATOM 893 N N . PHE A 1 124 ? -16.319 6.832 5.782 1.00 86.12 124 PHE A N 1
ATOM 894 C CA . PHE A 1 124 ? -16.245 7.293 7.165 1.00 86.12 124 PHE A CA 1
ATOM 895 C C . PHE A 1 124 ? -17.370 8.272 7.505 1.00 86.12 124 PHE A C 1
ATOM 897 O O . PHE A 1 124 ? -18.023 8.128 8.538 1.00 86.12 124 PHE A O 1
ATOM 904 N N . PHE A 1 125 ? -17.606 9.269 6.650 1.00 87.94 125 PHE A N 1
ATOM 905 C CA . PHE A 1 125 ? -18.633 10.291 6.851 1.00 87.94 125 PHE A CA 1
ATOM 906 C C . PHE A 1 125 ? -20.052 9.717 6.762 1.00 87.94 125 PHE A C 1
ATOM 908 O O . PHE A 1 125 ? -20.922 10.179 7.497 1.00 87.94 125 PHE A O 1
ATOM 915 N N . THR A 1 126 ? -20.268 8.702 5.925 1.00 87.00 126 THR A N 1
ATOM 916 C CA . THR A 1 126 ? -21.557 8.001 5.796 1.00 87.00 126 THR A CA 1
ATOM 917 C C . THR A 1 126 ? -21.811 7.008 6.930 1.00 87.00 126 THR A C 1
ATOM 919 O O . THR A 1 126 ? -22.933 6.906 7.411 1.00 87.00 126 THR A O 1
ATOM 922 N N . LEU A 1 127 ? -20.784 6.303 7.415 1.00 85.44 127 LEU A N 1
ATOM 923 C CA . LEU A 1 127 ? -20.916 5.387 8.554 1.00 85.44 127 LEU A CA 1
ATOM 924 C C . LEU A 1 127 ? -21.065 6.139 9.878 1.00 85.44 127 LEU A C 1
ATOM 926 O O . LEU A 1 127 ? -21.872 5.758 10.725 1.00 85.44 127 LEU A O 1
ATOM 930 N N . ARG A 1 128 ? -20.319 7.233 10.070 1.00 83.25 128 ARG A N 1
ATOM 931 C CA . ARG A 1 128 ? -20.366 7.988 11.331 1.00 83.25 128 ARG A CA 1
ATOM 932 C C . ARG A 1 128 ? -21.708 8.692 11.539 1.00 83.25 128 ARG A C 1
ATOM 934 O O . ARG A 1 128 ? -22.072 8.942 12.682 1.00 83.25 128 ARG A O 1
ATOM 941 N N . SER A 1 129 ? -22.426 9.042 10.467 1.00 76.75 129 SER A N 1
ATOM 942 C CA . SER A 1 129 ? -23.755 9.658 10.571 1.00 76.75 129 SER A CA 1
ATOM 943 C C . SER A 1 129 ? -24.823 8.670 11.046 1.00 76.75 129 SER A C 1
ATOM 945 O O . SER A 1 129 ? -25.913 9.102 11.406 1.00 76.75 129 SER A O 1
ATOM 947 N N . ALA A 1 130 ? -24.510 7.369 11.107 1.00 69.62 130 ALA A N 1
ATOM 948 C CA . ALA A 1 130 ? -25.424 6.321 11.547 1.00 69.62 130 ALA A CA 1
ATOM 949 C C . ALA A 1 130 ? -25.448 6.088 13.076 1.00 69.62 130 ALA A C 1
ATOM 951 O O . ALA A 1 130 ? -26.264 5.294 13.540 1.00 69.62 130 ALA A O 1
ATOM 952 N N . GLY A 1 131 ? -24.604 6.749 13.889 1.00 67.38 131 GLY A N 1
ATOM 953 C CA . GLY A 1 131 ? -24.679 6.594 15.352 1.00 67.38 131 GLY A CA 1
ATOM 954 C C . GLY A 1 131 ? -23.662 7.380 16.192 1.00 67.38 131 GLY A C 1
ATOM 955 O O . GLY A 1 131 ? -22.555 7.689 15.757 1.00 67.38 131 GLY A O 1
ATOM 956 N N . THR A 1 132 ? -24.018 7.664 17.450 1.00 61.72 132 THR A N 1
ATOM 957 C CA . THR A 1 132 ? -23.270 8.542 18.378 1.00 61.72 132 THR A CA 1
ATOM 958 C C . THR A 1 132 ? -22.009 7.914 18.995 1.00 61.72 132 THR A C 1
ATOM 960 O O . THR A 1 132 ? -21.129 8.642 19.448 1.00 61.72 132 THR A O 1
ATOM 963 N N . ALA A 1 133 ? -21.854 6.584 18.953 1.00 60.09 133 ALA A N 1
ATOM 964 C CA . ALA A 1 133 ? -20.664 5.861 19.437 1.00 60.09 133 ALA A CA 1
ATOM 965 C C . ALA A 1 133 ? -19.667 5.471 18.317 1.00 60.09 133 ALA A C 1
ATOM 967 O O . ALA A 1 133 ? -18.705 4.735 18.546 1.00 60.09 133 ALA A O 1
ATOM 968 N N . ALA A 1 134 ? -19.884 5.941 17.084 1.00 69.50 134 ALA A N 1
ATOM 969 C CA . ALA A 1 134 ? -19.366 5.274 15.892 1.00 69.50 134 ALA A CA 1
ATOM 970 C C . ALA A 1 134 ? -18.043 5.821 15.331 1.00 69.50 134 ALA A C 1
ATOM 972 O O . ALA A 1 134 ? -17.571 5.287 14.333 1.00 69.50 134 ALA A O 1
ATOM 973 N N . LEU A 1 135 ? -17.407 6.844 15.916 1.00 79.94 135 LEU A N 1
ATOM 974 C CA . LEU A 1 135 ? -16.239 7.484 15.280 1.00 79.94 135 LEU A CA 1
ATOM 975 C C . LEU A 1 135 ? -15.076 6.508 15.041 1.00 79.94 135 LEU A C 1
ATOM 977 O O . LEU A 1 135 ? -14.572 6.404 13.925 1.00 79.94 135 LEU A O 1
ATOM 981 N N . ARG A 1 136 ? -14.669 5.749 16.066 1.00 80.19 136 ARG A N 1
ATOM 982 C CA . ARG A 1 136 ? -13.557 4.789 15.934 1.00 80.19 136 ARG A CA 1
ATOM 983 C C . ARG A 1 136 ? -13.926 3.596 15.055 1.00 80.19 136 ARG A C 1
ATOM 985 O O . ARG A 1 136 ? -13.123 3.197 14.220 1.00 80.19 136 ARG A O 1
ATOM 992 N N . ALA A 1 137 ? -15.137 3.066 15.218 1.00 83.62 137 ALA A N 1
ATOM 993 C CA . ALA A 1 137 ? -15.622 1.937 14.429 1.00 83.62 137 ALA A CA 1
ATOM 994 C C . ALA A 1 137 ? -15.750 2.296 12.941 1.00 83.62 137 ALA A C 1
ATOM 996 O O . ALA A 1 137 ? -15.276 1.551 12.094 1.00 83.62 137 ALA A O 1
ATOM 997 N N . SER A 1 138 ? -16.297 3.471 12.624 1.00 84.25 138 SER A N 1
ATOM 998 C CA . SER A 1 138 ? -16.439 3.968 11.250 1.00 84.25 138 SER A CA 1
ATOM 999 C C . SER A 1 138 ? -15.084 4.212 10.601 1.00 84.25 138 SER A C 1
ATOM 1001 O O . SER A 1 138 ? -14.887 3.848 9.445 1.00 84.25 138 SER A O 1
ATOM 1003 N N . ALA A 1 139 ? -14.129 4.793 11.339 1.00 82.75 139 ALA A N 1
ATOM 1004 C CA . ALA A 1 139 ? -12.773 5.007 10.836 1.00 82.75 139 ALA A CA 1
ATOM 1005 C C . ALA A 1 139 ? -12.086 3.673 10.527 1.00 82.75 139 ALA A C 1
ATOM 1007 O O . ALA A 1 139 ? -11.540 3.492 9.440 1.00 82.75 139 ALA A O 1
ATOM 1008 N N . PHE A 1 140 ? -12.179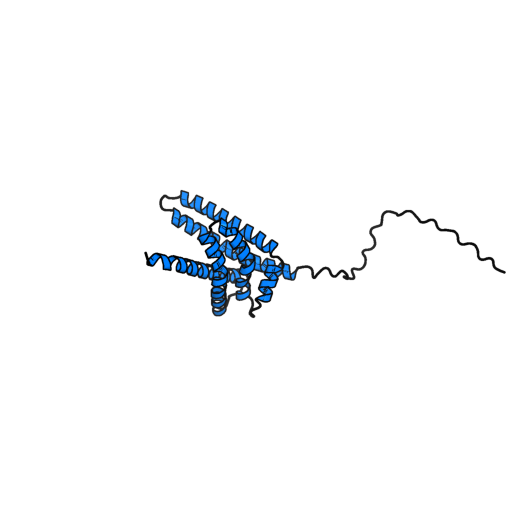 2.720 11.457 1.00 84.12 140 PHE A N 1
ATOM 1009 C CA . PHE A 1 140 ? -11.633 1.382 11.277 1.00 84.12 140 PHE A CA 1
ATOM 1010 C C . PHE A 1 140 ? -12.262 0.667 10.079 1.00 84.12 140 PHE A C 1
ATOM 1012 O O . PHE A 1 140 ? -11.538 0.186 9.214 1.00 84.12 140 PHE A O 1
ATOM 1019 N N . LEU A 1 141 ? -13.594 0.644 9.993 1.00 85.75 141 LEU A N 1
ATOM 1020 C CA . LEU A 1 141 ? -14.315 -0.053 8.930 1.00 85.75 141 LEU A CA 1
ATOM 1021 C C . LEU A 1 141 ? -14.014 0.553 7.555 1.00 85.75 141 LEU A C 1
ATOM 1023 O O . LEU A 1 141 ? -13.832 -0.178 6.587 1.00 85.75 141 LEU A O 1
ATOM 1027 N N . SER A 1 142 ? -13.882 1.878 7.482 1.00 85.50 142 SER A N 1
ATOM 1028 C CA . SER A 1 142 ? -13.555 2.563 6.231 1.00 85.50 142 SER A CA 1
ATOM 1029 C C . SER A 1 142 ? -12.176 2.170 5.715 1.00 85.50 142 SER A C 1
ATOM 1031 O O . SER A 1 142 ? -12.028 1.804 4.553 1.00 85.50 142 SER A O 1
ATOM 1033 N N . VAL A 1 143 ? -11.163 2.179 6.583 1.00 83.88 143 VAL A N 1
ATOM 1034 C CA . VAL A 1 143 ? -9.808 1.759 6.200 1.00 83.88 143 VAL A CA 1
ATOM 1035 C C . VAL A 1 143 ? -9.770 0.262 5.892 1.00 83.88 143 VAL A C 1
ATOM 1037 O O . VAL A 1 143 ? -9.136 -0.140 4.919 1.00 83.88 143 VAL A O 1
ATOM 1040 N N . LEU A 1 144 ? -10.479 -0.559 6.671 1.00 87.06 144 LEU A N 1
ATOM 1041 C CA . LEU A 1 144 ? -10.543 -2.007 6.478 1.00 87.06 144 LEU A CA 1
ATOM 1042 C C . LEU A 1 144 ? -11.098 -2.380 5.098 1.00 87.06 144 LEU A C 1
ATOM 1044 O O . LEU A 1 144 ? -10.543 -3.256 4.444 1.00 87.06 144 LEU A O 1
ATOM 1048 N N . VAL A 1 145 ? -12.157 -1.706 4.645 1.00 87.88 145 VAL A N 1
ATOM 1049 C CA . VAL A 1 145 ? -12.800 -1.972 3.347 1.00 87.88 145 VAL A CA 1
ATOM 1050 C C . VAL A 1 145 ? -11.945 -1.491 2.173 1.00 87.88 145 VAL A C 1
ATOM 1052 O O . VAL A 1 145 ? -11.895 -2.149 1.137 1.00 87.88 145 VAL A O 1
ATOM 1055 N N . ILE A 1 146 ? -11.253 -0.360 2.319 1.00 86.12 146 ILE A N 1
ATOM 1056 C CA . ILE A 1 146 ? -10.462 0.241 1.233 1.00 86.12 146 ILE A CA 1
ATOM 1057 C C . ILE A 1 146 ? -9.082 -0.403 1.081 1.00 86.12 146 ILE A C 1
ATOM 1059 O O . ILE A 1 146 ? -8.556 -0.504 -0.026 1.00 86.12 146 ILE A O 1
ATOM 1063 N N . SER A 1 147 ? -8.499 -0.874 2.179 1.00 81.81 147 SER A N 1
ATOM 1064 C CA . SER A 1 147 ? -7.156 -1.455 2.224 1.00 81.81 147 SER A CA 1
ATOM 1065 C C . SER A 1 147 ? -6.911 -2.568 1.176 1.00 81.81 147 SER A C 1
ATOM 1067 O O . SER A 1 147 ? -5.931 -2.462 0.432 1.00 81.81 147 SER A O 1
ATOM 1069 N N . PRO A 1 148 ? -7.803 -3.566 0.989 1.00 82.50 148 PRO A N 1
ATOM 1070 C CA . PRO A 1 148 ? -7.648 -4.581 -0.056 1.00 82.50 148 PRO A CA 1
ATOM 1071 C C . PRO A 1 148 ? -7.539 -4.009 -1.473 1.00 82.50 148 PRO A C 1
ATOM 1073 O O . PRO A 1 148 ? -6.734 -4.497 -2.262 1.00 82.50 148 PRO A O 1
ATOM 1076 N N . LEU A 1 149 ? -8.310 -2.963 -1.796 1.00 83.88 149 LEU A N 1
ATOM 1077 C CA . LEU A 1 149 ? -8.289 -2.327 -3.119 1.00 83.88 149 LEU A CA 1
ATOM 1078 C C . LEU A 1 149 ? -6.953 -1.631 -3.381 1.00 83.88 149 LEU A C 1
ATOM 1080 O O . LEU A 1 149 ? -6.422 -1.721 -4.486 1.00 83.88 149 LEU A O 1
ATOM 1084 N N . LEU A 1 150 ? -6.387 -0.978 -2.363 1.00 80.62 150 LEU A N 1
ATOM 1085 C CA . LEU A 1 150 ? -5.074 -0.339 -2.465 1.00 80.62 150 LEU A CA 1
ATOM 1086 C C . LEU A 1 150 ? -3.968 -1.370 -2.703 1.00 80.62 150 LEU A C 1
ATOM 1088 O O . LEU A 1 150 ? -3.105 -1.164 -3.556 1.00 80.62 150 LEU A O 1
ATOM 1092 N N . PHE A 1 151 ? -4.010 -2.501 -1.996 1.00 81.12 151 PHE A N 1
ATOM 1093 C CA . PHE A 1 151 ? -3.030 -3.569 -2.185 1.00 81.12 151 PHE A CA 1
ATOM 1094 C C . PHE A 1 151 ? -3.183 -4.272 -3.533 1.00 81.12 151 PHE A C 1
ATOM 1096 O O . PHE A 1 151 ? -2.182 -4.525 -4.202 1.00 81.12 151 PHE A O 1
ATOM 1103 N N . LEU A 1 152 ? -4.413 -4.543 -3.968 1.00 79.50 152 LEU A N 1
ATOM 1104 C CA . LEU A 1 152 ? -4.670 -5.161 -5.266 1.00 79.50 152 LEU A CA 1
ATOM 1105 C C . LEU A 1 152 ? -4.275 -4.228 -6.418 1.00 79.50 152 LEU A C 1
ATOM 1107 O O . LEU A 1 152 ? -3.610 -4.657 -7.356 1.00 79.50 152 LEU A O 1
ATOM 1111 N N . GLY A 1 153 ? -4.610 -2.940 -6.317 1.00 80.44 153 GLY A N 1
ATOM 1112 C CA . GLY A 1 153 ? -4.204 -1.924 -7.286 1.00 80.44 153 GLY A CA 1
ATOM 1113 C C . GLY A 1 153 ? -2.684 -1.757 -7.355 1.00 80.44 153 GLY A C 1
ATOM 1114 O O . GLY A 1 153 ? -2.126 -1.693 -8.448 1.00 80.44 153 GLY A O 1
ATOM 1115 N N . GLY A 1 154 ? -1.992 -1.771 -6.212 1.00 77.94 154 GLY A N 1
ATOM 1116 C CA . GLY A 1 154 ? -0.527 -1.759 -6.173 1.00 77.94 154 GLY A CA 1
ATOM 1117 C C . GLY A 1 154 ? 0.102 -3.011 -6.797 1.00 77.94 154 GLY A C 1
ATOM 1118 O O . GLY A 1 154 ? 1.116 -2.910 -7.484 1.00 77.94 154 GLY A O 1
ATOM 1119 N N . ALA A 1 155 ? -0.513 -4.184 -6.614 1.00 77.00 155 ALA A N 1
ATOM 1120 C CA . ALA A 1 155 ? -0.064 -5.419 -7.252 1.00 77.00 155 ALA A CA 1
ATOM 1121 C C . ALA A 1 155 ? -0.272 -5.371 -8.775 1.00 77.00 155 ALA A C 1
ATOM 1123 O O . ALA A 1 155 ? 0.633 -5.721 -9.526 1.00 77.00 155 ALA A O 1
ATOM 1124 N N . LEU A 1 156 ? -1.416 -4.870 -9.249 1.00 78.75 156 LEU A N 1
ATOM 1125 C CA . LEU A 1 156 ? -1.679 -4.665 -10.680 1.00 78.75 156 LEU A CA 1
ATOM 1126 C C . LEU A 1 156 ? -0.692 -3.679 -11.316 1.00 78.75 156 LEU A C 1
ATOM 1128 O O . LEU A 1 156 ? -0.220 -3.921 -12.423 1.00 78.75 156 LEU A O 1
ATOM 1132 N N . LEU A 1 157 ? -0.325 -2.612 -10.600 1.00 78.81 157 LEU A N 1
ATOM 1133 C CA . LEU A 1 157 ? 0.668 -1.634 -11.051 1.00 78.81 157 LEU A CA 1
ATOM 1134 C C . LEU A 1 157 ? 2.028 -2.288 -11.340 1.00 78.81 157 LEU A C 1
ATOM 1136 O O . LEU A 1 157 ? 2.690 -1.934 -12.312 1.00 78.81 157 LEU A O 1
ATOM 1140 N N . TYR A 1 158 ? 2.433 -3.272 -10.535 1.00 73.62 158 TYR A N 1
ATOM 1141 C CA . TYR A 1 158 ? 3.648 -4.044 -10.793 1.00 73.62 158 TYR A CA 1
ATOM 1142 C C . TYR A 1 158 ? 3.571 -4.827 -12.116 1.00 73.62 158 TYR A C 1
ATOM 1144 O O . TYR A 1 158 ? 4.529 -4.824 -12.892 1.00 73.62 158 TYR A O 1
ATOM 1152 N N . PHE A 1 159 ? 2.430 -5.454 -12.413 1.00 69.94 159 PHE A N 1
ATOM 1153 C CA . PHE A 1 159 ? 2.230 -6.164 -13.680 1.00 69.94 159 PHE A CA 1
ATOM 1154 C C . PHE A 1 159 ? 2.143 -5.217 -14.884 1.00 69.94 159 PHE A C 1
ATOM 1156 O O . PHE A 1 159 ? 2.686 -5.542 -15.940 1.00 69.94 159 PHE A O 1
ATOM 1163 N N . ASP A 1 160 ? 1.542 -4.034 -14.727 1.00 73.81 160 ASP A N 1
ATOM 1164 C CA . ASP A 1 160 ? 1.530 -2.997 -15.767 1.00 73.81 160 ASP A CA 1
ATOM 1165 C C . ASP A 1 160 ? 2.957 -2.517 -16.084 1.00 73.81 160 ASP A C 1
ATOM 1167 O O . ASP A 1 160 ? 3.353 -2.443 -17.247 1.00 73.81 160 ASP A O 1
ATOM 1171 N N . GLN A 1 161 ? 3.789 -2.307 -15.058 1.00 73.69 161 GLN A N 1
ATOM 1172 C CA . GLN A 1 161 ? 5.205 -1.965 -15.237 1.00 73.69 161 GLN A CA 1
ATOM 1173 C C . GLN A 1 161 ? 5.999 -3.081 -15.926 1.00 73.69 161 GLN A C 1
ATOM 1175 O O . GLN A 1 161 ? 6.804 -2.806 -16.819 1.00 73.69 161 GLN A O 1
ATOM 1180 N N . LEU A 1 162 ? 5.775 -4.345 -15.548 1.00 69.25 162 LEU A N 1
ATOM 1181 C CA . LEU A 1 162 ? 6.390 -5.501 -16.211 1.00 69.25 162 LEU A CA 1
ATOM 1182 C C . LEU A 1 162 ? 6.034 -5.553 -17.699 1.00 69.25 162 LEU A C 1
ATOM 1184 O O . LEU A 1 162 ? 6.924 -5.724 -18.536 1.00 69.25 162 LEU A O 1
ATOM 1188 N N . ALA A 1 163 ? 4.752 -5.377 -18.026 1.00 69.19 163 ALA A N 1
ATOM 1189 C CA . ALA A 1 163 ? 4.276 -5.353 -19.402 1.00 69.19 163 ALA A CA 1
ATOM 1190 C C . ALA A 1 163 ? 4.918 -4.201 -20.189 1.00 69.19 163 ALA A C 1
ATOM 1192 O O . ALA A 1 163 ? 5.451 -4.430 -21.273 1.00 69.19 163 ALA A O 1
ATOM 1193 N N . ARG A 1 164 ? 4.967 -2.993 -19.610 1.00 67.94 164 ARG A N 1
ATOM 1194 C CA . ARG A 1 164 ? 5.552 -1.794 -20.234 1.00 67.94 164 ARG A CA 1
ATOM 1195 C C . ARG A 1 164 ? 7.050 -1.887 -20.471 1.00 67.94 164 ARG A C 1
ATOM 1197 O O . ARG A 1 164 ? 7.533 -1.400 -21.490 1.00 67.94 164 ARG A O 1
ATOM 1204 N N . VAL A 1 165 ? 7.811 -2.503 -19.569 1.00 68.12 165 VAL A N 1
ATOM 1205 C CA . VAL A 1 165 ? 9.251 -2.717 -19.788 1.00 68.12 165 VAL A CA 1
ATOM 1206 C C . VAL A 1 165 ? 9.492 -3.801 -20.838 1.00 68.12 165 VAL A C 1
ATOM 1208 O O . VAL A 1 165 ? 10.427 -3.681 -21.628 1.00 68.12 165 VAL A O 1
ATOM 1211 N N . GLY A 1 166 ? 8.625 -4.815 -20.911 1.00 62.59 166 GLY A N 1
ATOM 1212 C CA . GLY A 1 166 ? 8.632 -5.796 -21.998 1.00 62.59 166 GLY A CA 1
ATOM 1213 C C . GLY A 1 166 ? 8.252 -5.201 -23.360 1.00 62.59 166 GLY A C 1
ATOM 1214 O O . GLY A 1 166 ? 8.807 -5.611 -24.377 1.00 62.59 166 GLY A O 1
ATOM 1215 N N . SER A 1 167 ? 7.349 -4.216 -23.381 1.00 61.09 167 SER A N 1
ATOM 1216 C CA . SER A 1 167 ? 6.848 -3.562 -24.596 1.00 61.09 167 SER A CA 1
ATOM 1217 C C . SER A 1 167 ? 7.555 -2.252 -24.948 1.00 61.09 167 SER A C 1
ATOM 1219 O O . SER A 1 167 ? 7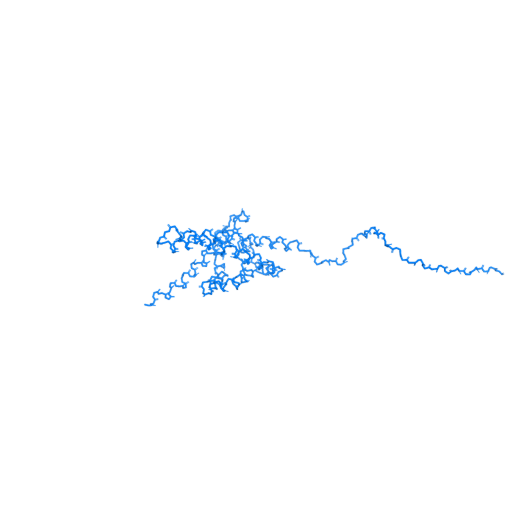.263 -1.671 -25.994 1.00 61.09 167 SER A O 1
ATOM 1221 N N . SER A 1 168 ? 8.452 -1.752 -24.092 1.00 56.06 168 SER A N 1
ATOM 1222 C CA . SER A 1 168 ? 9.184 -0.513 -24.349 1.00 56.06 168 SER A CA 1
ATOM 1223 C C . SER A 1 168 ? 9.963 -0.671 -25.650 1.00 56.06 168 SER A C 1
ATOM 1225 O O . SER A 1 168 ? 10.745 -1.620 -25.778 1.00 56.06 168 SER A O 1
ATOM 1227 N N . PRO A 1 169 ? 9.758 0.224 -26.635 1.00 47.38 169 PRO A N 1
ATOM 1228 C CA . PRO A 1 169 ? 10.377 0.086 -27.936 1.00 47.38 169 PRO A CA 1
ATOM 1229 C C . PRO A 1 169 ? 11.882 0.138 -27.723 1.00 47.38 169 PRO A C 1
ATOM 1231 O O . PRO A 1 169 ? 12.435 1.162 -27.319 1.00 47.38 169 PRO A O 1
ATOM 1234 N N . ARG A 1 170 ? 12.531 -1.008 -27.951 1.00 52.34 170 ARG A N 1
ATOM 1235 C CA . ARG A 1 170 ? 13.981 -1.175 -28.002 1.00 52.34 170 ARG A CA 1
ATOM 1236 C C . ARG A 1 170 ? 14.525 0.015 -28.776 1.00 52.34 170 ARG A C 1
ATOM 1238 O O . ARG A 1 170 ? 14.291 0.062 -29.979 1.00 52.34 170 ARG A O 1
ATOM 1245 N N . ARG A 1 171 ? 15.119 0.983 -28.049 1.00 48.03 171 ARG A N 1
ATOM 1246 C CA . ARG A 1 171 ? 15.749 2.230 -28.521 1.00 48.03 171 ARG A CA 1
ATOM 1247 C C . ARG A 1 171 ? 15.682 2.295 -30.034 1.00 48.03 171 ARG A C 1
ATOM 1249 O O . ARG A 1 171 ? 16.510 1.616 -30.636 1.00 48.03 171 ARG A O 1
ATOM 1256 N N . ARG A 1 172 ? 14.669 2.995 -30.582 1.00 52.75 172 ARG A N 1
ATOM 1257 C CA . ARG A 1 172 ? 14.379 3.124 -32.021 1.00 52.75 172 ARG A CA 1
ATOM 1258 C C . ARG A 1 172 ? 15.700 3.023 -32.771 1.00 52.75 172 ARG A C 1
ATOM 1260 O O . ARG A 1 172 ? 16.502 3.955 -32.742 1.00 52.75 172 ARG A O 1
ATOM 1267 N N . ARG A 1 173 ? 16.000 1.819 -33.263 1.00 46.28 173 ARG A N 1
ATOM 1268 C CA . ARG A 1 173 ? 17.235 1.576 -33.992 1.00 46.28 173 ARG A CA 1
ATOM 1269 C C . ARG A 1 173 ? 17.003 2.398 -35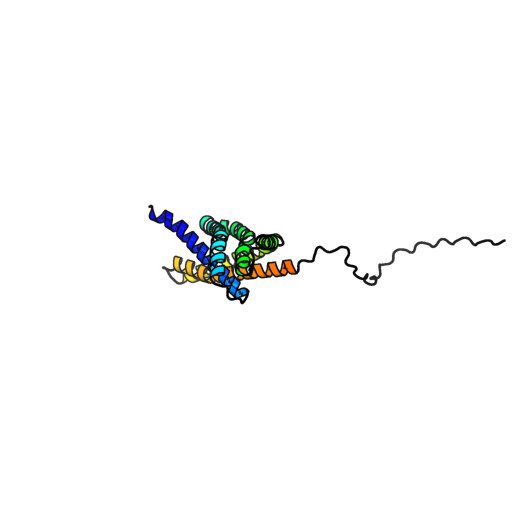.245 1.00 46.28 173 ARG A C 1
ATOM 1271 O O . ARG A 1 173 ? 16.052 2.124 -35.968 1.00 46.28 173 ARG A O 1
ATOM 1278 N N . THR A 1 174 ? 17.778 3.464 -35.410 1.00 53.06 174 THR A N 1
ATOM 1279 C CA . THR A 1 174 ? 17.731 4.327 -36.598 1.00 53.06 174 THR A CA 1
ATOM 1280 C C . THR A 1 174 ? 17.931 3.516 -37.885 1.00 53.06 174 THR A C 1
ATOM 1282 O O . THR A 1 174 ? 17.555 3.975 -38.951 1.00 53.06 174 THR A O 1
ATOM 1285 N N . ASP A 1 175 ? 18.373 2.264 -37.755 1.00 53.12 175 ASP A N 1
ATOM 1286 C CA . ASP A 1 175 ? 18.627 1.326 -38.841 1.00 53.12 175 ASP A CA 1
ATOM 1287 C C . ASP A 1 175 ? 17.662 0.130 -38.778 1.00 53.12 175 ASP A C 1
ATOM 1289 O O . ASP A 1 175 ? 18.059 -1.035 -38.818 1.00 53.12 175 ASP A O 1
ATOM 1293 N N . ALA A 1 176 ? 16.368 0.392 -38.591 1.00 52.50 176 ALA A N 1
ATOM 1294 C CA . ALA A 1 176 ? 15.394 -0.543 -39.126 1.00 52.50 176 ALA A CA 1
ATOM 1295 C C . ALA A 1 176 ? 15.410 -0.328 -40.641 1.00 52.50 176 ALA A C 1
ATOM 1297 O O . ALA A 1 176 ? 14.948 0.715 -41.102 1.00 52.50 176 ALA A O 1
ATOM 1298 N N . ASP A 1 177 ? 15.957 -1.295 -41.382 1.00 61.34 177 ASP A N 1
ATOM 1299 C CA . ASP A 1 177 ? 15.740 -1.474 -42.822 1.00 61.34 177 ASP A CA 1
ATOM 1300 C C . ASP A 1 177 ? 14.242 -1.698 -43.070 1.00 61.34 177 ASP A C 1
ATOM 1302 O O . ASP A 1 177 ? 13.754 -2.796 -43.335 1.00 61.34 177 ASP A O 1
ATOM 1306 N N . VAL A 1 178 ? 13.472 -0.631 -42.896 1.00 59.97 178 VAL A N 1
ATOM 1307 C CA . VAL A 1 178 ? 12.114 -0.527 -43.384 1.00 59.97 178 VAL A CA 1
ATOM 1308 C C . VAL A 1 178 ? 12.278 -0.270 -44.870 1.00 59.97 178 VAL A C 1
ATOM 1310 O O . VAL A 1 178 ? 12.849 0.750 -45.258 1.00 59.97 178 VAL A O 1
ATOM 1313 N N . HIS A 1 179 ? 11.808 -1.205 -45.698 1.00 51.38 179 HIS A N 1
ATOM 1314 C CA . HIS A 1 179 ? 11.658 -0.966 -47.129 1.00 51.38 179 HIS A CA 1
ATOM 1315 C C . HIS A 1 179 ? 11.012 0.415 -47.311 1.00 51.38 179 HIS A C 1
ATOM 1317 O O . HIS A 1 179 ? 9.958 0.647 -46.708 1.00 51.38 179 HIS A O 1
ATOM 1323 N N . PRO A 1 180 ? 11.636 1.346 -48.057 1.00 57.31 180 PRO A N 1
ATOM 1324 C CA . PRO A 1 180 ? 11.095 2.684 -48.207 1.00 57.31 180 PRO A CA 1
ATOM 1325 C C . PRO A 1 180 ? 9.661 2.556 -48.705 1.00 57.31 180 PRO A C 1
ATOM 1327 O O . PRO A 1 180 ? 9.401 1.898 -49.714 1.00 57.31 180 PRO A O 1
ATOM 1330 N N . ALA A 1 181 ? 8.729 3.140 -47.950 1.00 56.97 181 ALA A N 1
ATOM 1331 C CA . ALA A 1 181 ? 7.373 3.315 -48.427 1.00 56.97 181 ALA A CA 1
ATOM 1332 C C . ALA A 1 181 ? 7.473 4.001 -49.791 1.00 56.97 181 ALA A C 1
ATOM 1334 O O . ALA A 1 181 ? 8.139 5.034 -49.909 1.00 56.97 181 ALA A O 1
ATOM 1335 N N . VAL A 1 182 ? 6.866 3.383 -50.808 1.00 59.62 182 VAL A N 1
ATOM 1336 C CA . VAL A 1 182 ? 6.681 3.984 -52.130 1.00 59.62 182 VAL A CA 1
ATOM 1337 C C . VAL A 1 182 ? 6.192 5.410 -51.896 1.00 59.62 182 VAL A C 1
ATOM 1339 O O . VAL A 1 182 ? 5.202 5.608 -51.190 1.00 59.62 182 VAL A O 1
ATOM 1342 N N . GLN A 1 183 ? 6.991 6.371 -52.368 1.00 55.53 183 GLN A N 1
ATOM 1343 C CA . GLN A 1 183 ? 6.846 7.805 -52.134 1.00 55.53 183 GLN A CA 1
ATOM 1344 C C . GLN A 1 183 ? 5.364 8.224 -52.110 1.00 55.53 183 GLN A C 1
ATOM 1346 O O . GLN A 1 183 ? 4.670 7.982 -53.097 1.00 55.53 183 GLN A O 1
ATOM 1351 N N . PRO A 1 184 ? 4.861 8.911 -51.069 1.00 51.62 184 PRO A N 1
ATOM 1352 C CA . PRO A 1 184 ? 3.748 9.814 -51.294 1.00 51.62 184 PRO A CA 1
ATOM 1353 C C . PRO A 1 184 ? 4.279 10.950 -52.173 1.00 51.62 184 PRO A C 1
ATOM 1355 O O . PRO A 1 184 ? 5.317 11.543 -51.857 1.00 51.62 184 PRO A O 1
ATOM 1358 N N . ASP A 1 185 ? 3.600 11.191 -53.293 1.00 57.03 185 ASP A N 1
ATOM 1359 C CA . ASP A 1 185 ? 3.945 12.211 -54.277 1.00 57.03 185 ASP A CA 1
ATOM 1360 C C . ASP A 1 185 ? 4.331 13.524 -53.592 1.00 57.03 185 ASP A C 1
ATOM 1362 O O . ASP A 1 185 ? 3.543 14.178 -52.903 1.00 57.03 185 ASP A O 1
ATOM 1366 N N . ARG A 1 186 ? 5.603 13.889 -53.753 1.00 48.62 186 ARG A N 1
ATOM 1367 C CA . ARG A 1 186 ? 6.130 15.165 -53.287 1.00 48.62 186 ARG A CA 1
ATOM 1368 C C . ARG A 1 186 ? 5.541 16.235 -54.202 1.00 48.62 186 ARG A C 1
ATOM 1370 O O . ARG A 1 186 ? 5.720 16.158 -55.413 1.00 48.62 186 ARG A O 1
ATOM 1377 N N . ALA A 1 187 ? 4.859 17.223 -53.624 1.00 54.09 187 ALA A N 1
ATOM 1378 C CA . ALA A 1 187 ? 4.398 18.400 -54.353 1.00 54.09 187 ALA A CA 1
ATOM 1379 C C . ALA A 1 187 ? 5.562 19.001 -55.161 1.00 54.09 187 ALA A C 1
ATOM 1381 O O . ALA A 1 187 ? 6.644 19.223 -54.611 1.00 54.09 187 ALA A O 1
ATOM 1382 N N . GLY A 1 188 ? 5.323 19.178 -56.465 1.00 56.44 188 GLY A N 1
ATOM 1383 C CA . GLY A 1 188 ? 6.315 19.519 -57.481 1.00 56.44 188 GLY A CA 1
ATOM 1384 C C . GLY A 1 188 ? 7.264 20.635 -57.056 1.00 56.44 188 GLY A C 1
ATOM 1385 O O . GLY A 1 188 ? 6.849 21.763 -56.794 1.00 56.44 188 GLY A O 1
ATOM 1386 N N . GLY A 1 189 ? 8.552 20.298 -57.002 1.00 54.62 189 GLY A N 1
ATOM 1387 C CA . GLY A 1 189 ? 9.623 21.285 -57.063 1.00 54.62 189 GLY A CA 1
ATOM 1388 C C . GLY A 1 189 ? 9.813 21.731 -58.517 1.00 54.62 189 GLY A C 1
ATOM 1389 O O . GLY A 1 189 ? 9.578 20.928 -59.417 1.00 54.62 189 GLY A O 1
ATOM 1390 N N . PRO A 1 190 ? 10.202 22.991 -58.763 1.00 49.16 190 PRO A N 1
ATOM 1391 C CA . PRO A 1 190 ? 10.323 23.528 -60.112 1.00 49.16 190 PRO A CA 1
ATOM 1392 C C . PRO A 1 190 ? 11.410 22.792 -60.905 1.00 49.16 190 PRO A C 1
ATOM 1394 O O . PRO A 1 190 ? 12.525 22.609 -60.413 1.00 49.16 190 PRO A O 1
ATOM 1397 N N . ASP A 1 191 ? 11.064 22.390 -62.129 1.00 57.22 191 ASP A N 1
ATOM 1398 C CA . ASP A 1 191 ? 11.958 21.727 -63.076 1.00 57.22 191 ASP A CA 1
ATOM 1399 C C . ASP A 1 191 ? 13.224 22.561 -63.304 1.00 57.22 191 ASP A C 1
ATOM 1401 O O . ASP A 1 191 ? 13.171 23.724 -63.715 1.00 57.22 191 ASP A O 1
ATOM 1405 N N . ALA A 1 192 ? 14.385 21.960 -63.043 1.00 53.75 192 ALA A N 1
ATOM 1406 C CA . ALA A 1 192 ? 15.661 22.549 -63.412 1.00 53.75 192 ALA A CA 1
ATOM 1407 C C . ALA A 1 192 ? 15.802 22.512 -64.942 1.00 53.75 192 ALA A C 1
ATOM 1409 O O . ALA A 1 192 ? 15.722 21.448 -65.557 1.00 53.75 192 ALA A O 1
ATOM 1410 N N . GLN A 1 193 ? 16.008 23.685 -65.546 1.00 56.12 193 GLN A N 1
ATOM 1411 C CA . GLN A 1 193 ? 16.286 23.846 -66.972 1.00 56.12 193 GLN A CA 1
ATOM 1412 C C . GLN A 1 193 ? 17.440 22.935 -67.409 1.00 56.12 193 GLN A C 1
ATOM 1414 O O . GLN A 1 193 ? 18.559 23.034 -66.909 1.00 56.12 193 GLN A O 1
ATOM 1419 N N . VAL A 1 194 ? 17.151 22.056 -68.368 1.00 55.88 194 VAL A N 1
ATOM 1420 C CA . VAL A 1 194 ? 18.143 21.229 -69.054 1.00 55.88 194 VAL A CA 1
ATOM 1421 C C . VAL A 1 194 ? 18.931 22.120 -70.011 1.00 55.88 194 VAL A C 1
ATOM 1423 O O . VAL A 1 194 ? 18.378 22.657 -70.969 1.00 55.88 194 VAL A O 1
ATOM 1426 N N . GLU A 1 195 ? 20.227 22.267 -69.758 1.00 53.66 195 GLU A N 1
ATOM 1427 C CA . GLU A 1 195 ? 21.145 22.959 -70.659 1.00 53.66 195 GLU A CA 1
ATOM 1428 C C . GLU A 1 195 ? 21.485 22.040 -71.857 1.00 53.66 195 GLU A C 1
ATOM 1430 O O . GLU A 1 195 ? 21.871 20.880 -71.654 1.00 53.66 195 GLU A O 1
ATOM 1435 N N . PRO A 1 196 ? 21.314 22.487 -73.116 1.00 53.53 196 PRO A N 1
ATOM 1436 C CA . PRO A 1 196 ? 21.562 21.647 -74.279 1.00 53.53 196 PRO A CA 1
ATOM 1437 C C . PRO A 1 196 ? 23.064 21.438 -74.493 1.00 53.53 196 PRO A C 1
ATOM 1439 O O . PRO A 1 196 ? 23.831 22.377 -74.700 1.00 53.53 196 PRO A O 1
ATOM 1442 N N . ARG A 1 197 ? 23.482 20.170 -74.475 1.00 53.97 197 ARG A N 1
ATOM 1443 C CA . ARG A 1 197 ? 24.857 19.744 -74.766 1.00 53.97 197 ARG A CA 1
ATOM 1444 C C . ARG A 1 197 ? 25.221 20.100 -76.221 1.00 53.97 197 ARG A C 1
ATOM 1446 O O . ARG A 1 197 ? 24.456 19.749 -77.121 1.00 53.97 197 ARG A O 1
ATOM 1453 N N . PRO A 1 198 ? 26.375 20.737 -76.490 1.00 56.97 198 PRO A N 1
ATOM 1454 C CA . PRO A 1 198 ? 26.783 21.040 -77.856 1.00 56.97 198 PRO A CA 1
ATOM 1455 C C . PRO A 1 198 ? 27.149 19.765 -78.627 1.00 56.97 198 PRO A C 1
ATOM 1457 O O . PRO A 1 198 ? 27.754 18.835 -78.090 1.00 56.97 198 PRO A O 1
ATOM 1460 N N . ALA A 1 199 ? 26.748 19.742 -79.900 1.00 56.47 199 ALA A N 1
ATOM 1461 C CA . ALA A 1 199 ? 26.933 18.637 -80.829 1.00 56.47 199 ALA A CA 1
ATOM 1462 C C . ALA A 1 199 ? 28.415 18.276 -81.006 1.00 56.47 199 ALA A C 1
ATOM 1464 O O . ALA A 1 199 ? 29.254 19.136 -81.280 1.00 56.47 199 ALA A O 1
ATOM 1465 N N . ALA A 1 200 ? 28.720 16.982 -80.903 1.00 54.22 200 ALA A N 1
ATOM 1466 C CA . ALA A 1 200 ? 30.000 16.434 -81.317 1.00 54.22 200 ALA A CA 1
ATOM 1467 C C . ALA A 1 200 ? 30.182 16.674 -82.826 1.00 54.22 200 ALA A C 1
ATOM 1469 O O . ALA A 1 200 ? 29.487 16.074 -83.646 1.00 54.22 200 ALA A O 1
ATOM 1470 N N . ARG A 1 201 ? 31.104 17.567 -83.197 1.00 47.19 201 ARG A N 1
ATOM 1471 C CA . ARG A 1 201 ? 31.598 17.663 -84.572 1.00 47.19 201 ARG A CA 1
ATOM 1472 C C . ARG A 1 201 ? 32.592 16.528 -84.789 1.00 47.19 201 ARG A C 1
ATOM 1474 O O . ARG A 1 201 ? 33.645 16.498 -84.158 1.00 47.19 201 ARG A O 1
ATOM 1481 N N . GLY A 1 202 ? 32.210 15.587 -85.643 1.00 48.16 202 GLY A N 1
ATOM 1482 C CA . GLY A 1 202 ? 33.130 14.635 -86.245 1.00 48.16 202 GLY A CA 1
ATOM 1483 C C . GLY A 1 202 ? 33.918 15.283 -87.384 1.00 48.16 202 GLY A C 1
ATOM 1484 O O . GLY A 1 202 ? 33.358 16.118 -88.089 1.00 48.16 202 GLY A O 1
ATOM 1485 N N . GLN A 1 203 ? 35.165 14.812 -87.508 1.00 41.75 203 GLN A N 1
ATOM 1486 C CA . GLN A 1 203 ? 36.105 14.876 -88.641 1.00 41.75 203 GLN A CA 1
ATOM 1487 C C . GLN A 1 203 ? 36.542 16.258 -89.138 1.00 41.75 203 GLN A C 1
ATOM 1489 O O . GLN A 1 203 ? 35.717 17.021 -89.682 1.00 41.75 203 GLN A O 1
#

Secondary structure (DSSP, 8-state):
--HHHHHHHHHHHHHHHHHHHHHHHHHHHHHT----HHHHHHHHHHHHHHHHHHHHHHHHHGGGGHHHHHHHHHHHTTHHHHHHH-SS--HHHHHHHHHHTHHHHHHHHHHHHHHHHHHHHHHHHHHHTT-TT-HHHHHHHHHHHHHHHHHHHHHHHHHHHHHHHHHS--S--TT-------------PPPPP-PPPPP----